Protein AF-0000000079325452 (afdb_homodimer)

Nearest PDB structures (foldseek):
  5syn-assembly3_C  TM=7.872E-01  e=7.435E-15  Homo sapiens
  6bje-assembly1_A  TM=7.594E-01  e=5.756E-14  Homo sapiens
  6qgo-assembly1_B  TM=7.814E-01  e=3.450E-13  Homo sapiens
  6bje-assembly2_B  TM=7.497E-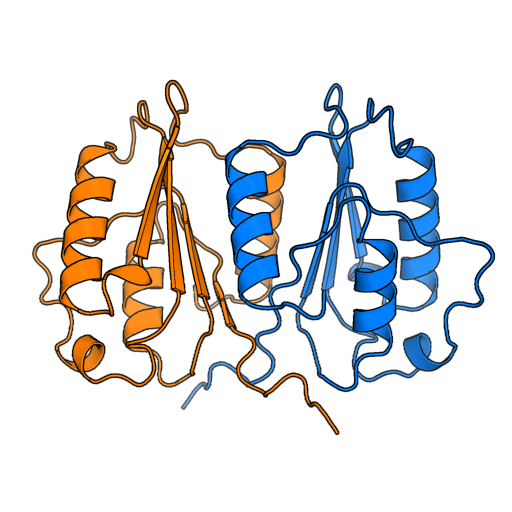01  e=4.750E-13  Homo sapiens
  1fj2-assembly1_A  TM=7.730E-01  e=1.820E-12  Homo sapiens

Organism: NCBI:txid74926

Sequence (248 aa):
MNGIPPNCIILGGFSQGSALSLYTVLTSQYQLSGIVALSCWLPLHKAFPQAASNGINKDITILQCHGEMDPMIPVHFGALTAKKLKSVITSTKVQFKTYPGMMHSSCPQMMAVKELIEKLLPWIMNGIPPNCIILGGFSQGSALSLYTVLTSQYQLSGIVALSCWLPLHKAFPQAASNGINKDITILQCHGEMDPMIPVHFGALTAKKLKSVITSTKVQFKTYPGMMHSSCPQMMAVKELIEKLLPWI

pLDDT: mean 74.78, std 16.44, range [21.16, 94.94]

Radius of gyration: 17.96 Å; Cα contacts (8 Å, |Δi|>4): 510; chains: 2; bounding box: 44×57×31 Å

InterPro domains:
  IPR003140 Phospholipase/carboxylesterase/thioesterase [PF02230] (2-119)
  IPR029058 Alpha/Beta hydrolase fold [G3DSA:3.40.50.1820] (1-124)
  IPR029058 Alpha/Beta hydrolase fold [SSF53474] (3-118)
  IPR050565 Acyl-protein thioesterase 1-2/Carboxylesterase-like [PTHR10655] (2-122)

Structure (mmCIF, N/CA/C/O backbone):
data_AF-0000000079325452-model_v1
#
loop_
_entity.id
_entity.type
_entity.pdbx_description
1 polymer 'palmitoyl-protein hydrolase'
#
loop_
_atom_site.group_PDB
_atom_site.id
_atom_site.type_symbol
_atom_site.label_atom_id
_atom_site.label_alt_id
_atom_site.label_comp_id
_atom_site.label_asym_id
_atom_site.label_entity_id
_atom_site.label_seq_id
_atom_site.pdbx_PDB_ins_code
_atom_site.Cartn_x
_atom_site.Cartn_y
_atom_site.Cartn_z
_atom_site.occupancy
_atom_site.B_iso_or_equiv
_atom_site.auth_seq_id
_atom_site.auth_comp_id
_atom_site.auth_asym_id
_atom_site.auth_atom_id
_atom_site.pdbx_PDB_model_num
ATOM 1 N N . MET A 1 1 ? -16.531 -13.75 14.828 1 21.16 1 MET A N 1
ATOM 2 C CA . MET A 1 1 ? -16.438 -13.836 13.375 1 21.16 1 MET A CA 1
ATOM 3 C C . MET A 1 1 ? -15.562 -12.719 12.812 1 21.16 1 MET A C 1
ATOM 5 O O . MET A 1 1 ? -15.969 -11.547 12.82 1 21.16 1 MET A O 1
ATOM 9 N N . ASN A 1 2 ? -14.461 -12.352 13.227 1 30.05 2 ASN A N 1
ATOM 10 C CA . ASN A 1 2 ? -13.641 -11.172 13.461 1 30.05 2 ASN A CA 1
ATOM 11 C C . ASN A 1 2 ? -13.219 -10.516 12.148 1 30.05 2 ASN A C 1
ATOM 13 O O . ASN A 1 2 ? -12.359 -11.039 11.438 1 30.05 2 ASN A O 1
ATOM 17 N N . GLY A 1 3 ? -14.344 -10.109 11.359 1 32.06 3 GLY A N 1
ATOM 18 C CA . GLY A 1 3 ? -14.516 -9.602 10.008 1 32.06 3 GLY A CA 1
ATOM 19 C C . GLY A 1 3 ? -13.5 -8.531 9.641 1 32.06 3 GLY A C 1
ATOM 20 O O . GLY A 1 3 ? -12.891 -7.922 10.516 1 32.06 3 GLY A O 1
ATOM 21 N N . ILE A 1 4 ? -12.688 -8.852 8.781 1 41.72 4 ILE A N 1
ATOM 22 C CA . ILE A 1 4 ? -11.922 -7.742 8.227 1 41.72 4 ILE A CA 1
ATOM 23 C C . ILE A 1 4 ? -12.797 -6.492 8.148 1 41.72 4 ILE A C 1
ATOM 25 O O . ILE A 1 4 ? -13.828 -6.492 7.477 1 41.72 4 ILE A O 1
ATOM 29 N N . PRO A 1 5 ? -13 -5.762 9.242 1 41.78 5 PRO A N 1
ATOM 30 C CA . PRO A 1 5 ? -13.922 -4.637 9.07 1 41.78 5 PRO A CA 1
ATOM 31 C C . PRO A 1 5 ? -13.867 -4.031 7.676 1 41.78 5 PRO A C 1
ATOM 33 O O . PRO A 1 5 ? -12.836 -4.109 7.004 1 41.78 5 PRO A O 1
ATOM 36 N N . PRO A 1 6 ? -15.055 -3.828 7.078 1 44.69 6 PRO A N 1
ATOM 37 C CA . PRO A 1 6 ? -15.219 -3.166 5.781 1 44.69 6 PRO A CA 1
ATOM 38 C C . PRO A 1 6 ? -14.062 -2.227 5.449 1 44.69 6 PRO A C 1
ATOM 40 O O . PRO A 1 6 ? -13.867 -1.874 4.281 1 44.69 6 PRO A O 1
ATOM 43 N N . ASN A 1 7 ? -13.664 -1.361 6.348 1 43.69 7 ASN A N 1
ATOM 44 C CA . ASN A 1 7 ? -13 -0.133 5.926 1 43.69 7 ASN A CA 1
ATOM 45 C C . ASN A 1 7 ? -11.555 -0.392 5.516 1 43.69 7 ASN A C 1
ATOM 47 O O . ASN A 1 7 ? -10.633 -0.236 6.32 1 43.69 7 ASN A O 1
ATOM 51 N N . CYS A 1 8 ? -11.438 -1.527 4.477 1 47.69 8 CYS A N 1
ATOM 52 C CA . CYS A 1 8 ? -10.008 -1.659 4.191 1 47.69 8 CYS A CA 1
ATOM 53 C C . CYS A 1 8 ? -9.539 -0.577 3.227 1 47.69 8 CYS A C 1
ATOM 55 O O . CYS A 1 8 ? -10.031 -0.493 2.1 1 47.69 8 CYS A O 1
ATOM 57 N N . ILE A 1 9 ? -9.25 0.791 3.164 1 49.38 9 ILE A N 1
ATOM 58 C CA . ILE A 1 9 ? -8.836 1.67 2.076 1 49.38 9 ILE A CA 1
ATOM 59 C C . ILE A 1 9 ? -7.316 1.806 2.07 1 49.38 9 ILE A C 1
ATOM 61 O O . ILE A 1 9 ? -6.715 2.174 3.082 1 49.38 9 ILE A O 1
ATOM 65 N N . ILE A 1 10 ? -6.449 0.941 0.995 1 49.25 10 ILE A N 1
ATOM 66 C CA . ILE A 1 10 ? -5.027 1.246 0.875 1 49.25 10 ILE A CA 1
ATOM 67 C C . ILE A 1 10 ? -4.828 2.383 -0.124 1 49.25 10 ILE A C 1
ATOM 69 O O . ILE A 1 10 ? -5.316 2.32 -1.254 1 49.25 10 ILE A O 1
ATOM 73 N N . LEU A 1 11 ? -4.184 3.672 0.045 1 47.97 11 LEU A N 1
ATOM 74 C CA . LEU A 1 11 ? -4.055 4.98 -0.583 1 47.97 11 LEU A CA 1
ATOM 75 C C . LEU A 1 11 ? -2.746 5.086 -1.359 1 47.97 11 LEU A C 1
ATOM 77 O O . LE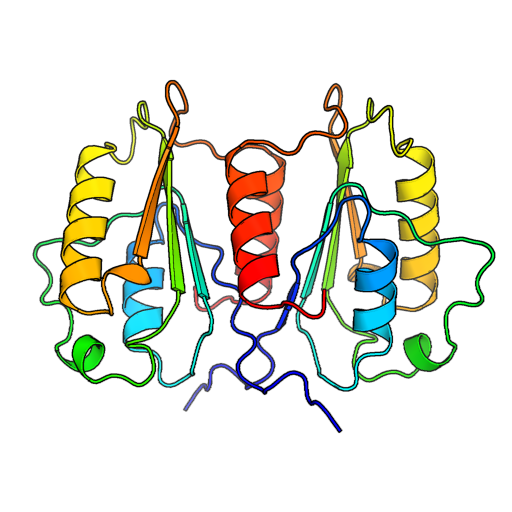U A 1 11 ? -1.676 4.797 -0.819 1 47.97 11 LEU A O 1
ATOM 81 N N . GLY A 1 12 ? -2.316 4.742 -2.803 1 46.94 12 GLY A N 1
ATOM 82 C CA . GLY A 1 12 ? -1.044 4.953 -3.475 1 46.94 12 GLY A CA 1
ATOM 83 C C . GLY A 1 12 ? -1.122 5.973 -4.594 1 46.94 12 GLY A C 1
ATOM 84 O O . GLY A 1 12 ? -2.154 6.098 -5.258 1 46.94 12 GLY A O 1
ATOM 85 N N . GLY A 1 13 ? -1.324 7.18 -4.871 1 46.75 13 GLY A N 1
ATOM 86 C CA . GLY A 1 13 ? -1.188 7.957 -6.094 1 46.75 13 GLY A CA 1
ATOM 87 C C . GLY A 1 13 ? -0.44 9.258 -5.895 1 46.75 13 GLY A C 1
ATOM 88 O O . GLY A 1 13 ? -0.999 10.344 -6.098 1 46.75 13 GLY A O 1
ATOM 89 N N . PHE A 1 14 ? 0.682 9.336 -5.16 1 50.47 14 PHE A N 1
ATOM 90 C CA . PHE A 1 14 ? 1.021 10.594 -4.504 1 50.47 14 PHE A CA 1
ATOM 91 C C . PHE A 1 14 ? 1.67 11.562 -5.488 1 50.47 14 PHE A C 1
ATOM 93 O O . PHE A 1 14 ? 1.889 12.727 -5.164 1 50.47 14 PHE A O 1
ATOM 100 N N . SER A 1 15 ? 2.332 11.031 -6.43 1 54.53 15 SER A N 1
ATOM 101 C CA . SER A 1 15 ? 3.109 12.125 -7.008 1 54.53 15 SER A CA 1
ATOM 102 C C . SER A 1 15 ? 2.201 13.242 -7.512 1 54.53 15 SER A C 1
ATOM 104 O O . SER A 1 15 ? 1.079 13.406 -7.027 1 54.53 15 SER A O 1
ATOM 106 N N . GLN A 1 16 ? 2.195 13.836 -8.742 1 47.94 16 GLN A N 1
ATOM 107 C CA . GLN A 1 16 ? 1.588 14.992 -9.391 1 47.94 16 GLN A CA 1
ATOM 108 C C . GLN A 1 16 ? 0.065 14.914 -9.344 1 47.94 16 GLN A C 1
ATOM 110 O O . GLN A 1 16 ? -0.62 15.922 -9.516 1 47.94 16 GLN A O 1
ATOM 115 N N . GLY A 1 17 ? -0.451 13.953 -8.859 1 48.53 17 GLY A N 1
ATOM 116 C CA . GLY A 1 17 ? -1.879 13.758 -8.664 1 48.53 17 GLY A CA 1
ATOM 117 C C . GLY A 1 17 ? -2.271 13.68 -7.199 1 48.53 17 GLY A C 1
ATOM 118 O O . GLY A 1 17 ? -3.434 13.43 -6.875 1 48.53 17 GLY A O 1
ATOM 119 N N . SER A 1 18 ? -1.276 13.891 -6.434 1 52.84 18 SER A N 1
ATOM 120 C CA . SER A 1 18 ? -1.378 13.727 -4.988 1 52.84 18 SER A CA 1
ATOM 121 C C . SER A 1 18 ? -2.395 14.695 -4.391 1 52.84 18 SER A C 1
ATOM 123 O O . SER A 1 18 ? -3.119 14.344 -3.459 1 52.84 18 SER A O 1
ATOM 125 N N . ALA A 1 19 ? -2.369 15.984 -4.945 1 53.81 19 ALA A N 1
ATOM 126 C CA . ALA A 1 19 ? -3.354 16.906 -4.395 1 53.81 19 ALA A CA 1
ATOM 127 C C . ALA A 1 19 ? -4.77 16.375 -4.566 1 53.81 19 ALA A C 1
ATOM 129 O O . ALA A 1 19 ? -5.586 16.453 -3.643 1 53.81 19 ALA A O 1
ATOM 130 N N . LEU A 1 20 ? -4.93 15.922 -5.668 1 56.5 20 LEU A N 1
ATOM 131 C CA . LEU A 1 20 ? -6.273 15.422 -5.949 1 56.5 20 LEU A CA 1
ATOM 132 C C . LEU A 1 20 ? -6.59 14.203 -5.086 1 56.5 20 LEU A C 1
ATOM 134 O O . LEU A 1 20 ? -7.68 14.109 -4.52 1 56.5 20 LEU A O 1
ATOM 138 N N . SER A 1 21 ? -5.512 13.57 -4.754 1 65 21 SER A N 1
ATOM 139 C CA . SER A 1 21 ? -5.797 12.336 -4.039 1 65 21 SER A CA 1
ATOM 140 C C . SER A 1 21 ? -6.07 12.602 -2.562 1 65 21 SER A C 1
ATOM 142 O O . SER A 1 21 ? -7.039 12.078 -2.002 1 65 21 SER A O 1
ATOM 144 N N . LEU A 1 22 ? -5.289 13.625 -2.141 1 73.31 22 LEU A N 1
ATOM 145 C CA . LEU A 1 22 ? -5.488 13.875 -0.719 1 73.31 22 LEU A CA 1
ATOM 146 C C . LEU A 1 22 ? -6.82 14.578 -0.473 1 73.31 22 LEU A C 1
ATOM 148 O O . LEU A 1 22 ? -7.559 14.211 0.446 1 73.31 22 LEU A O 1
ATOM 152 N N . TYR A 1 23 ? -7.051 15.523 -1.353 1 73.25 23 TYR A N 1
ATOM 153 C CA . TYR A 1 23 ? -8.32 16.234 -1.262 1 73.25 23 TYR A CA 1
ATOM 154 C C . TYR A 1 23 ? -9.492 15.289 -1.445 1 73.25 23 TYR A C 1
ATOM 156 O O . TYR A 1 23 ? -10.469 15.336 -0.685 1 73.25 23 TYR A O 1
ATOM 164 N N . THR A 1 24 ? -9.391 14.484 -2.381 1 70.56 24 THR A N 1
ATOM 165 C CA . THR A 1 24 ? -10.461 13.547 -2.695 1 70.56 24 THR A CA 1
ATOM 166 C C . THR A 1 24 ? -10.68 12.578 -1.536 1 70.56 24 THR A C 1
ATOM 168 O O . THR A 1 24 ? -11.828 12.273 -1.189 1 70.56 24 THR A O 1
ATOM 171 N N . VAL A 1 25 ? -9.703 12.172 -0.993 1 73.06 25 VAL A N 1
ATOM 172 C CA . VAL A 1 25 ? -9.812 11.211 0.103 1 73.06 25 VAL A CA 1
ATOM 173 C C . VAL A 1 25 ? -10.438 11.891 1.319 1 73.06 25 VAL A C 1
ATOM 175 O O . VAL A 1 25 ? -11.336 11.328 1.955 1 73.06 25 VAL A O 1
ATOM 178 N N . LEU A 1 26 ? -10.016 13.078 1.57 1 76.69 26 LEU A N 1
ATOM 179 C CA . LEU A 1 26 ? -10.492 13.789 2.752 1 76.69 26 LEU A CA 1
ATOM 180 C C . LEU A 1 26 ? -11.969 14.156 2.602 1 76.69 26 LEU A C 1
ATOM 182 O O . LEU A 1 26 ? -12.672 14.32 3.598 1 76.69 26 LEU A O 1
ATOM 186 N N . THR A 1 27 ? -12.344 14.203 1.407 1 75 27 THR A N 1
ATOM 187 C CA . THR A 1 27 ? -13.727 14.609 1.163 1 75 27 THR A CA 1
ATOM 188 C C . THR A 1 27 ? -14.57 13.414 0.725 1 75 27 THR A C 1
ATOM 190 O O . THR A 1 27 ? -15.75 13.562 0.416 1 75 27 THR A O 1
ATOM 193 N N . SER A 1 28 ? -13.859 12.383 0.615 1 72.69 28 SER A N 1
ATOM 194 C CA . SER A 1 28 ? -14.562 11.18 0.188 1 72.69 28 SER A CA 1
ATOM 195 C C . SER A 1 28 ? -15.617 10.758 1.209 1 72.69 28 SER A C 1
ATOM 197 O O . SER A 1 28 ? -15.453 11 2.408 1 72.69 28 SER A O 1
ATOM 199 N N . GLN A 1 29 ? -16.734 10.141 0.683 1 70.25 29 GLN A N 1
ATOM 200 C CA . GLN A 1 29 ? -17.781 9.617 1.555 1 70.25 29 GLN A CA 1
ATOM 201 C C . GLN A 1 29 ? -17.453 8.195 2.006 1 70.25 29 GLN A C 1
ATOM 203 O O . GLN A 1 29 ? -18.188 7.609 2.814 1 70.25 29 GLN A O 1
ATOM 208 N N . TYR A 1 30 ? -16.422 7.715 1.522 1 68.5 30 TYR A N 1
ATOM 209 C CA . TYR A 1 30 ? -15.984 6.383 1.928 1 68.5 30 TYR A CA 1
ATOM 210 C C . TYR A 1 30 ? -14.938 6.469 3.033 1 68.5 30 TYR A C 1
ATOM 212 O O . TYR A 1 30 ? -14.023 7.293 2.969 1 68.5 30 TYR A O 1
ATOM 220 N N . GLN A 1 31 ? -15.234 5.586 3.939 1 72.81 31 GLN A N 1
ATOM 221 C CA . GLN A 1 31 ? -14.266 5.551 5.035 1 72.81 31 GLN A CA 1
ATOM 222 C C . GLN A 1 31 ? -13 4.801 4.629 1 72.81 31 GLN A C 1
ATOM 224 O O . GLN A 1 31 ? -13.07 3.658 4.172 1 72.81 31 GLN A O 1
ATOM 229 N N . LEU A 1 32 ? -11.93 5.52 4.793 1 74.94 32 LEU A N 1
ATOM 230 C CA . LEU A 1 32 ? -10.633 4.934 4.465 1 74.94 32 LEU A CA 1
ATOM 231 C C . LEU A 1 32 ? -9.781 4.762 5.719 1 74.94 32 LEU A C 1
ATOM 233 O O . LEU A 1 32 ? -9.891 5.551 6.66 1 74.94 32 LEU A O 1
ATOM 237 N N . SER A 1 33 ? -8.922 3.678 5.656 1 77.56 33 SER A N 1
ATOM 238 C CA . SER A 1 33 ? -8.117 3.41 6.84 1 77.56 33 SER A CA 1
ATOM 239 C C . SER A 1 33 ? -6.777 4.141 6.766 1 77.56 33 SER A C 1
ATOM 241 O O . SER A 1 33 ? -6.219 4.527 7.793 1 77.56 33 SER A O 1
ATOM 243 N N . GLY A 1 34 ? -6.348 4.281 5.555 1 80.56 34 GLY A N 1
ATOM 244 C CA . GLY A 1 34 ? -5.039 4.91 5.434 1 80.56 34 GLY A CA 1
ATOM 245 C C . GLY A 1 34 ? -4.723 5.355 4.02 1 80.56 34 GLY A C 1
ATOM 246 O O . GLY A 1 34 ? -5.336 4.883 3.062 1 80.56 34 GLY A O 1
ATOM 247 N N . ILE A 1 35 ? -3.736 6.344 3.967 1 81.25 35 ILE A N 1
ATOM 248 C CA . ILE A 1 35 ? -3.246 6.871 2.699 1 81.25 35 ILE A CA 1
ATOM 249 C C . ILE A 1 35 ? -1.721 6.926 2.717 1 81.25 35 ILE A C 1
ATOM 251 O O . ILE A 1 35 ? -1.118 7.293 3.729 1 81.25 35 ILE A O 1
ATOM 255 N N . VAL A 1 36 ? -1.219 6.473 1.592 1 83.06 36 VAL A N 1
ATOM 256 C CA . VAL A 1 36 ? 0.193 6.738 1.334 1 83.06 36 VAL A CA 1
ATOM 257 C C . VAL A 1 36 ? 0.331 7.836 0.282 1 83.06 36 VAL A C 1
ATOM 259 O O . VAL A 1 36 ? -0.195 7.711 -0.827 1 83.06 36 VAL A O 1
ATOM 262 N N . ALA A 1 37 ? 0.953 8.906 0.635 1 83.88 37 ALA A N 1
ATOM 263 C CA . ALA A 1 37 ? 1.176 10.039 -0.263 1 83.88 37 ALA A CA 1
ATOM 264 C C . ALA A 1 37 ? 2.658 10.195 -0.592 1 83.88 37 ALA A C 1
ATOM 266 O O . ALA A 1 37 ? 3.461 10.523 0.282 1 83.88 37 ALA A O 1
ATOM 267 N N . LEU A 1 38 ? 2.967 10.039 -1.834 1 84.12 38 LEU A N 1
ATOM 268 C CA . LEU A 1 38 ? 4.355 10.109 -2.279 1 84.12 38 LEU A CA 1
ATOM 269 C C . LEU A 1 38 ? 4.617 11.406 -3.039 1 84.12 38 LEU A C 1
ATOM 271 O O . LEU A 1 38 ? 4.023 11.641 -4.094 1 84.12 38 LEU A O 1
ATOM 275 N N . SER A 1 39 ? 5.562 12.117 -2.504 1 84.06 39 SER A N 1
ATOM 276 C CA . SER A 1 39 ? 5.945 13.367 -3.15 1 84.06 39 SER A CA 1
ATOM 277 C C . SER A 1 39 ? 4.719 14.18 -3.543 1 84.06 39 SER A C 1
ATOM 279 O O . SER A 1 39 ? 4.602 14.625 -4.688 1 84.06 39 SER A O 1
ATOM 281 N N . CYS A 1 40 ? 3.883 14.359 -2.582 1 81.56 40 CYS A N 1
ATOM 282 C CA . CYS A 1 40 ? 2.627 15.07 -2.809 1 81.56 40 CYS A CA 1
ATOM 283 C C . CYS A 1 40 ? 2.621 16.406 -2.084 1 81.56 40 CYS A C 1
ATOM 285 O O . CYS A 1 40 ? 3.352 16.594 -1.109 1 81.56 40 CYS A O 1
ATOM 287 N N . TRP A 1 41 ? 1.806 17.297 -2.684 1 80.69 41 TRP A N 1
ATOM 288 C CA . TRP A 1 41 ? 1.606 18.594 -2.029 1 80.69 41 TRP A CA 1
ATOM 289 C C . TRP A 1 41 ? 0.168 19.062 -2.197 1 80.69 41 TRP A C 1
ATOM 291 O O . TRP A 1 41 ? -0.505 18.703 -3.164 1 80.69 41 TRP A O 1
ATOM 301 N N . LEU A 1 42 ? -0.354 19.688 -1.188 1 78.5 42 LEU A N 1
ATOM 302 C CA . LEU A 1 42 ? -1.646 20.359 -1.25 1 78.5 42 LEU A CA 1
ATOM 303 C C . LEU A 1 42 ? -1.478 21.812 -1.67 1 78.5 42 LEU A C 1
ATOM 305 O O . LEU A 1 42 ? -0.625 22.531 -1.133 1 78.5 42 LEU A O 1
ATOM 309 N N . PRO A 1 43 ? -2.393 22.172 -2.691 1 73.69 43 PRO A N 1
ATOM 310 C CA . PRO A 1 43 ? -2.33 23.594 -2.986 1 73.69 43 PRO A CA 1
ATOM 311 C C . PRO A 1 43 ? -2.773 24.469 -1.808 1 73.69 43 PRO A C 1
ATOM 313 O O . PRO A 1 43 ? -3.842 24.234 -1.236 1 73.69 43 PRO A O 1
ATOM 316 N N . LEU A 1 44 ? -1.892 25.203 -1.271 1 63.56 44 LEU A N 1
ATOM 317 C CA . LEU A 1 44 ? -2.119 25.984 -0.061 1 63.56 44 LEU A CA 1
ATOM 318 C C . LEU A 1 44 ? -3.211 27.016 -0.285 1 63.56 44 LEU A C 1
ATOM 320 O O . LEU A 1 44 ? -3.855 27.469 0.667 1 63.56 44 LEU A O 1
ATOM 324 N N . HIS A 1 45 ? -3.43 27.344 -1.384 1 61.41 45 HIS A N 1
ATOM 325 C CA . HIS A 1 45 ? -4.391 28.422 -1.58 1 61.41 45 HIS A CA 1
ATOM 326 C C . HIS A 1 45 ? -5.82 27.891 -1.605 1 61.41 45 HIS A C 1
ATOM 328 O O . HIS A 1 45 ? -6.777 28.672 -1.611 1 61.41 45 HIS A O 1
ATOM 334 N N . LYS A 1 46 ? -5.863 26.703 -1.802 1 59.19 46 LYS A N 1
ATOM 335 C CA . LYS A 1 46 ? -7.227 26.188 -1.86 1 59.19 46 LYS A CA 1
ATOM 336 C C . LYS A 1 46 ? -7.754 25.859 -0.465 1 59.19 46 LYS A C 1
ATOM 338 O O . LYS A 1 46 ? -6.996 25.438 0.408 1 59.19 46 LYS A O 1
ATOM 343 N N . ALA A 1 47 ? -8.891 26.484 -0.181 1 58.44 47 ALA A N 1
ATOM 344 C CA . ALA A 1 47 ? -9.602 26.172 1.058 1 58.44 47 ALA A CA 1
ATOM 345 C C . ALA A 1 47 ? -9.797 24.672 1.216 1 58.44 47 ALA A C 1
ATOM 347 O O . ALA A 1 47 ? -10.141 23.969 0.255 1 58.44 47 ALA A O 1
ATOM 348 N N . PHE A 1 48 ? -8.977 24.078 2.189 1 64.62 48 PHE A N 1
ATOM 349 C CA . PHE A 1 48 ? -9.305 22.703 2.539 1 64.62 48 PHE A CA 1
ATOM 350 C C . PHE A 1 48 ? -10.742 22.609 3.041 1 64.62 48 PHE A C 1
ATOM 352 O O . PHE A 1 48 ? -11.188 23.438 3.834 1 64.62 48 PHE A O 1
ATOM 359 N N . PRO A 1 49 ? -11.406 21.859 2.314 1 59.25 49 PRO A N 1
ATOM 360 C CA . PRO A 1 49 ? -12.812 21.797 2.711 1 59.25 49 PRO A CA 1
ATOM 361 C C . PRO A 1 49 ? -12.992 21.531 4.207 1 59.25 49 PRO A C 1
ATOM 363 O O . PRO A 1 49 ? -12.258 20.734 4.793 1 59.25 49 PRO A O 1
ATOM 366 N N . GLN A 1 50 ? -13.711 22.438 4.824 1 60.56 50 GLN A N 1
ATOM 367 C CA . GLN A 1 50 ? -14.195 22.219 6.184 1 60.56 50 GLN A CA 1
ATOM 368 C C . GLN A 1 50 ? -14.719 20.797 6.371 1 60.56 50 GLN A C 1
ATOM 370 O O . GLN A 1 50 ? -14.695 20.266 7.48 1 60.56 50 GLN A O 1
ATOM 375 N N . ALA A 1 51 ? -15.172 20.297 5.309 1 57.66 51 ALA A N 1
ATOM 376 C CA . ALA A 1 51 ? -15.75 18.969 5.336 1 57.66 51 ALA A CA 1
ATOM 377 C C . ALA A 1 51 ? -14.734 17.922 5.805 1 57.66 51 ALA A C 1
ATOM 379 O O . ALA A 1 51 ? -15.094 16.906 6.391 1 57.66 51 ALA A O 1
ATOM 380 N N . ALA A 1 52 ? -13.5 18.266 5.707 1 62.91 52 ALA A N 1
ATOM 381 C CA . ALA A 1 52 ? -12.492 17.297 6.125 1 62.91 52 ALA A CA 1
ATOM 382 C C . ALA A 1 52 ? -12.43 17.203 7.648 1 62.91 52 ALA A C 1
ATOM 384 O O . ALA A 1 52 ? -12.281 16.109 8.195 1 62.91 52 ALA A O 1
ATOM 385 N N . SER A 1 53 ? -12.602 18.312 8.25 1 66.94 53 SER A N 1
ATOM 386 C CA . SER A 1 53 ? -12.484 18.312 9.703 1 66.94 53 SER A CA 1
ATOM 387 C C . SER A 1 53 ? -13.656 17.594 10.352 1 66.94 53 SER A C 1
ATOM 389 O O . SER A 1 53 ? -13.531 17.062 11.461 1 66.94 53 SER A O 1
ATOM 391 N N . ASN A 1 54 ? -14.68 17.5 9.633 1 69.75 54 ASN A N 1
ATOM 392 C CA . ASN A 1 54 ? -15.859 16.844 10.164 1 69.75 54 ASN A CA 1
ATOM 393 C C . ASN A 1 54 ? -16.219 15.602 9.352 1 69.75 54 ASN A C 1
ATOM 395 O O . ASN A 1 54 ? -17.297 15.039 9.508 1 69.75 54 ASN A O 1
ATOM 399 N N . GLY A 1 55 ? -15.344 15.328 8.625 1 74.81 55 GLY A N 1
ATOM 400 C CA . GLY A 1 55 ? -15.664 14.242 7.707 1 74.81 55 GLY A CA 1
ATOM 401 C C . GLY A 1 55 ? -15.422 12.867 8.305 1 74.81 55 GLY A C 1
ATOM 402 O O . GLY A 1 55 ? -14.883 12.75 9.406 1 74.81 55 GLY A O 1
ATOM 403 N N . ILE A 1 56 ? -15.93 11.875 7.676 1 77.56 56 ILE A N 1
ATOM 404 C CA . ILE A 1 56 ? -15.859 10.492 8.141 1 77.56 56 ILE A CA 1
ATOM 405 C C . ILE A 1 56 ? -14.406 10.023 8.141 1 77.56 56 ILE A C 1
ATOM 407 O O . ILE A 1 56 ? -14.055 9.055 8.828 1 77.56 56 ILE A O 1
ATOM 411 N N . ASN A 1 57 ? -13.516 10.805 7.523 1 80.19 57 ASN A N 1
ATOM 412 C CA . ASN A 1 57 ? -12.117 10.383 7.414 1 80.19 57 ASN A CA 1
ATOM 413 C C . ASN A 1 57 ? -11.211 11.219 8.312 1 80.19 57 ASN A C 1
ATOM 415 O O . ASN A 1 57 ? -10.008 11.297 8.078 1 80.19 57 ASN A O 1
ATOM 419 N N . LYS A 1 58 ? -11.703 11.789 9.32 1 82.5 58 LYS A N 1
ATOM 420 C CA . LYS A 1 58 ? -10.914 12.625 10.227 1 82.5 58 LYS A CA 1
ATOM 421 C C . LYS A 1 58 ? -9.875 11.797 10.969 1 82.5 58 LYS A C 1
ATOM 423 O O . LYS A 1 58 ? -8.898 12.336 11.484 1 82.5 58 LYS A O 1
ATOM 428 N N . ASP A 1 59 ? -10.078 10.492 11.047 1 83.75 59 ASP A N 1
ATOM 429 C CA . ASP A 1 59 ? -9.156 9.641 11.781 1 83.75 59 ASP A CA 1
ATOM 430 C C . ASP A 1 59 ? -8.367 8.734 10.836 1 83.75 59 ASP A C 1
ATOM 432 O O . ASP A 1 59 ? -7.836 7.707 11.25 1 83.75 59 ASP A O 1
ATOM 436 N N . ILE A 1 60 ? -8.312 9.133 9.711 1 84.25 60 ILE A N 1
ATOM 437 C CA . ILE A 1 60 ? -7.562 8.352 8.727 1 84.25 60 ILE A CA 1
ATOM 438 C C . ILE A 1 60 ? -6.066 8.461 9.023 1 84.25 60 ILE A C 1
ATOM 440 O O . ILE A 1 60 ? -5.586 9.508 9.461 1 84.25 60 ILE A O 1
ATOM 444 N N . THR A 1 61 ? -5.348 7.32 8.766 1 88.06 61 THR A N 1
ATOM 445 C CA . THR A 1 61 ? -3.896 7.344 8.898 1 88.06 61 THR A CA 1
ATOM 446 C C . THR A 1 61 ? -3.236 7.758 7.586 1 88.06 61 THR A C 1
ATOM 448 O O . THR A 1 61 ? -3.557 7.215 6.523 1 88.06 61 THR A O 1
ATOM 451 N N . ILE A 1 62 ? -2.33 8.781 7.703 1 87.56 62 ILE A N 1
ATOM 452 C CA . ILE A 1 62 ? -1.667 9.266 6.496 1 87.56 62 ILE A CA 1
ATOM 453 C C . ILE A 1 62 ? -0.155 9.109 6.641 1 87.56 62 ILE A C 1
ATOM 455 O O . ILE A 1 62 ? 0.429 9.547 7.633 1 87.56 62 ILE A O 1
ATOM 459 N N . LEU A 1 63 ? 0.397 8.445 5.664 1 90.06 63 LEU A N 1
ATOM 460 C CA . LEU A 1 63 ? 1.849 8.398 5.52 1 90.06 63 LEU A CA 1
ATOM 461 C C . LEU A 1 63 ? 2.301 9.195 4.301 1 90.06 63 LEU A C 1
ATOM 463 O O . LEU A 1 63 ? 1.988 8.836 3.164 1 90.06 63 LEU A O 1
ATOM 467 N N . GLN A 1 64 ? 3.039 10.297 4.605 1 89.44 64 GLN A N 1
ATOM 468 C CA . GLN A 1 64 ? 3.656 11.078 3.539 1 89.44 64 GLN A CA 1
ATOM 469 C C . GLN A 1 64 ? 5.137 10.742 3.396 1 89.44 64 GLN A C 1
ATOM 471 O O . GLN A 1 64 ? 5.883 10.781 4.375 1 89.44 64 GLN A O 1
ATOM 476 N N . CYS A 1 65 ? 5.477 10.398 2.203 1 89.38 65 CYS A N 1
ATOM 477 C CA . CYS A 1 65 ? 6.887 10.203 1.886 1 89.38 65 CYS A CA 1
ATOM 478 C C . CYS A 1 65 ? 7.359 11.219 0.856 1 89.38 65 CYS A C 1
ATOM 480 O O . CYS A 1 65 ? 6.691 11.445 -0.154 1 89.38 65 CYS A O 1
ATOM 482 N N . HIS A 1 66 ? 8.531 11.766 1.143 1 90.38 66 HIS A N 1
ATOM 483 C CA . HIS A 1 66 ? 9.008 12.82 0.261 1 90.38 66 HIS A CA 1
ATOM 484 C C . HIS A 1 66 ? 10.531 12.836 0.187 1 90.38 66 HIS A C 1
ATOM 486 O O . HIS A 1 66 ? 11.211 12.773 1.217 1 90.38 66 HIS A O 1
ATOM 492 N N . GLY A 1 67 ? 11.039 12.875 -1.037 1 90.31 67 GLY A N 1
ATOM 493 C CA . GLY A 1 67 ? 12.477 13.031 -1.213 1 90.31 67 GLY A CA 1
ATOM 494 C C . GLY A 1 67 ? 12.977 14.43 -0.893 1 90.31 67 GLY A C 1
ATOM 495 O O . GLY A 1 67 ? 12.344 15.414 -1.274 1 90.31 67 GLY A O 1
ATOM 496 N N . GLU A 1 68 ? 14.086 14.484 -0.3 1 93.81 68 GLU A N 1
ATOM 497 C CA . GLU A 1 68 ? 14.625 15.781 0.1 1 93.81 68 GLU A CA 1
ATOM 498 C C . GLU A 1 68 ? 15.242 16.516 -1.089 1 93.81 68 GLU A C 1
ATOM 500 O O . GLU A 1 68 ? 15.422 17.734 -1.047 1 93.81 68 GLU A O 1
ATOM 505 N N . MET A 1 69 ? 15.57 15.812 -2.102 1 90.69 69 MET A N 1
ATOM 506 C CA . MET A 1 69 ? 16.172 16.422 -3.287 1 90.69 69 MET A CA 1
ATOM 507 C C . MET A 1 69 ? 15.203 16.391 -4.461 1 90.69 69 MET A C 1
ATOM 509 O O . MET A 1 69 ? 15.617 16.359 -5.621 1 90.69 69 MET A O 1
ATOM 513 N N . ASP A 1 70 ? 13.961 16.328 -4.125 1 87.94 70 ASP A N 1
ATOM 514 C CA . ASP A 1 70 ? 12.938 16.344 -5.164 1 87.94 70 ASP A CA 1
ATOM 515 C C . ASP A 1 70 ? 12.953 17.672 -5.926 1 87.94 70 ASP A C 1
ATOM 517 O O . ASP A 1 70 ? 12.586 18.719 -5.375 1 87.94 70 ASP A O 1
ATOM 521 N N . PRO A 1 71 ? 13.305 17.672 -7.137 1 87.44 71 PRO A N 1
ATOM 522 C CA . PRO A 1 71 ? 13.375 18.938 -7.883 1 87.44 71 PRO A CA 1
ATOM 523 C C . PRO A 1 71 ? 12.016 19.375 -8.414 1 87.44 71 PRO A C 1
ATOM 525 O O . PRO A 1 71 ? 11.844 20.547 -8.773 1 87.44 71 PRO A O 1
ATOM 528 N N . MET A 1 72 ? 11.008 18.516 -8.57 1 84 72 MET A N 1
ATOM 529 C CA . MET A 1 72 ? 9.695 18.828 -9.133 1 84 72 MET A CA 1
ATOM 530 C C . MET A 1 72 ? 8.773 19.422 -8.07 1 84 72 MET A C 1
ATOM 532 O O . MET A 1 72 ? 8.055 20.391 -8.328 1 84 72 MET A O 1
ATOM 536 N N . ILE A 1 73 ? 8.766 18.766 -6.926 1 85.38 73 ILE A N 1
ATOM 537 C CA . ILE A 1 73 ? 8.023 19.234 -5.758 1 85.38 73 ILE A CA 1
ATOM 538 C C . ILE A 1 73 ? 8.961 19.359 -4.562 1 85.38 73 ILE A C 1
ATOM 540 O O . ILE A 1 73 ? 9.211 18.375 -3.861 1 85.38 73 ILE A O 1
ATOM 544 N N . PRO A 1 74 ? 9.438 20.562 -4.422 1 90.62 74 PRO A N 1
ATOM 545 C CA . PRO A 1 74 ? 10.367 20.734 -3.303 1 90.62 74 PRO A CA 1
ATOM 546 C C . PRO A 1 74 ? 9.789 20.234 -1.979 1 90.62 74 PRO A C 1
ATOM 548 O O . PRO A 1 74 ? 8.594 20.406 -1.72 1 90.62 74 PRO A O 1
ATOM 551 N N . VAL A 1 75 ? 10.688 19.594 -1.136 1 92.19 75 VAL A N 1
ATOM 552 C CA . VAL A 1 75 ? 10.289 18.922 0.091 1 92.19 75 VAL A CA 1
ATOM 553 C C . VAL A 1 75 ? 9.555 19.891 1.009 1 92.19 75 VAL A C 1
ATOM 555 O O . VAL A 1 75 ? 8.688 19.484 1.785 1 92.19 75 VAL A O 1
ATOM 558 N N . HIS A 1 76 ? 9.859 21.156 0.9 1 94.62 76 HIS A N 1
ATOM 559 C CA . HIS A 1 76 ? 9.188 22.141 1.73 1 94.62 76 HIS A CA 1
ATOM 560 C C . HIS A 1 76 ? 7.68 22.125 1.488 1 94.62 76 HIS A C 1
ATOM 562 O O . HIS A 1 76 ? 6.898 22.359 2.41 1 94.62 76 HIS A O 1
ATOM 568 N N . PHE A 1 77 ? 7.219 21.891 0.34 1 89.19 77 PHE A N 1
ATOM 569 C CA . PHE A 1 77 ? 5.793 21.812 0.044 1 89.19 77 PHE A CA 1
ATOM 570 C C . PHE A 1 77 ? 5.168 20.594 0.71 1 89.19 77 PHE A C 1
ATOM 572 O O . PHE A 1 77 ? 4.012 20.641 1.135 1 89.19 77 PHE A O 1
ATOM 579 N N . GLY A 1 78 ? 5.98 19.5 0.737 1 90.69 78 GLY A N 1
ATOM 580 C CA . GLY A 1 78 ? 5.527 18.359 1.512 1 90.69 78 GLY A CA 1
ATOM 581 C C . GLY A 1 78 ? 5.34 18.672 2.984 1 90.69 78 GLY A C 1
ATOM 582 O O . GLY A 1 78 ? 4.352 18.25 3.594 1 90.69 78 GLY A O 1
ATOM 583 N N . ALA A 1 79 ? 6.23 19.438 3.463 1 94 79 ALA A N 1
ATOM 584 C CA . ALA A 1 79 ? 6.156 19.828 4.867 1 94 79 ALA A CA 1
ATOM 585 C C . ALA A 1 79 ? 4.934 20.703 5.133 1 94 79 ALA A C 1
ATOM 587 O O . ALA A 1 79 ? 4.234 20.516 6.133 1 94 79 ALA A O 1
ATOM 588 N N . LEU A 1 80 ? 4.652 21.609 4.332 1 91.06 80 LEU A N 1
ATOM 589 C CA . LEU A 1 80 ? 3.479 22.469 4.453 1 91.06 80 LEU A CA 1
ATOM 590 C C . LEU A 1 80 ? 2.195 21.641 4.371 1 91.06 80 LEU A C 1
ATOM 592 O O . LEU A 1 80 ? 1.243 21.891 5.113 1 91.06 80 LEU A O 1
ATOM 596 N N . THR A 1 81 ? 2.201 20.703 3.475 1 88.88 81 THR A N 1
ATOM 597 C CA . THR A 1 81 ? 1.061 19.812 3.346 1 88.88 81 THR A CA 1
ATOM 598 C C . THR A 1 81 ? 0.827 19.047 4.645 1 88.88 81 THR A C 1
ATOM 600 O O . THR A 1 81 ? -0.303 18.969 5.129 1 88.88 81 THR A O 1
ATOM 603 N N . ALA A 1 82 ? 1.934 18.5 5.125 1 91.88 82 ALA A N 1
ATOM 604 C CA . ALA A 1 82 ? 1.829 17.766 6.383 1 91.88 82 ALA A CA 1
ATOM 605 C C . ALA A 1 82 ? 1.252 18.656 7.488 1 91.88 82 ALA A C 1
ATOM 607 O O . ALA A 1 82 ? 0.392 18.219 8.258 1 91.88 82 ALA A O 1
ATOM 608 N N . LYS A 1 83 ? 1.724 19.844 7.602 1 92 83 LYS A N 1
ATOM 609 C CA . LYS A 1 83 ? 1.224 20.781 8.602 1 92 83 LYS A CA 1
ATOM 610 C C . LYS A 1 83 ? -0.273 21.016 8.422 1 92 83 LYS A C 1
ATOM 612 O O . LYS A 1 83 ? -1.026 21.016 9.398 1 92 83 LYS A O 1
ATOM 617 N N . LYS A 1 84 ? -0.671 21.203 7.211 1 88.06 84 LYS A N 1
ATOM 618 C CA . LYS A 1 84 ? -2.086 21.422 6.926 1 88.06 84 LYS A CA 1
ATOM 619 C C . LYS A 1 84 ? -2.918 20.203 7.297 1 88.06 84 LYS A C 1
ATOM 621 O O . LYS A 1 84 ? -3.986 20.328 7.898 1 88.06 84 LYS A O 1
ATOM 626 N N . LEU A 1 85 ? -2.473 19.078 6.898 1 88.44 85 LEU A N 1
ATOM 627 C CA . LEU A 1 85 ? -3.189 17.844 7.207 1 88.44 85 LEU A CA 1
ATOM 628 C C . LEU A 1 85 ? -3.35 17.672 8.711 1 88.44 85 LEU A C 1
ATOM 630 O O . LEU A 1 85 ? -4.418 17.266 9.188 1 88.44 85 LEU A O 1
ATOM 634 N N . LYS A 1 86 ? -2.279 17.984 9.398 1 91 86 LYS A N 1
ATOM 635 C CA . LYS A 1 86 ? -2.301 17.844 10.852 1 91 86 LYS A CA 1
ATOM 636 C C . LYS A 1 86 ? -3.299 18.797 11.492 1 91 86 LYS A C 1
ATOM 638 O O . LYS A 1 86 ? -3.711 18.609 12.641 1 91 86 LYS A O 1
ATOM 643 N N . SER A 1 87 ? -3.703 19.734 10.75 1 87.88 87 SER A N 1
ATOM 644 C CA . SER A 1 87 ? -4.66 20.703 11.281 1 87.88 87 SER A CA 1
ATOM 645 C C . SER A 1 87 ? -6.098 20.25 11.047 1 87.88 87 SER A C 1
ATOM 647 O O . SER A 1 87 ? -7.027 20.75 11.68 1 87.88 87 SER A O 1
ATOM 649 N N . VAL A 1 88 ? -6.32 19.312 10.211 1 84.5 88 VAL A N 1
ATOM 650 C CA . VAL A 1 88 ? -7.695 18.969 9.859 1 84.5 88 VAL A CA 1
ATOM 651 C C . VAL A 1 88 ? -7.98 17.516 10.258 1 84.5 88 VAL A C 1
ATOM 653 O O . VAL A 1 88 ? -9.141 17.109 10.367 1 84.5 88 VAL A O 1
ATOM 656 N N . ILE A 1 89 ? -6.965 16.797 10.383 1 85.12 89 ILE A N 1
ATOM 657 C CA . ILE A 1 89 ? -7.113 15.422 10.859 1 85.12 89 ILE A CA 1
ATOM 658 C C . ILE A 1 89 ? -6.336 15.242 12.164 1 85.12 89 ILE A C 1
ATOM 660 O O . ILE A 1 89 ? -5.547 16.109 12.547 1 85.12 89 ILE A O 1
ATOM 664 N N . THR A 1 90 ? -6.684 14.164 12.836 1 87.06 90 THR A N 1
ATOM 665 C CA . THR A 1 90 ? -5.949 13.883 14.07 1 87.06 90 THR A CA 1
ATOM 666 C C . THR A 1 90 ? -4.445 13.852 13.805 1 87.06 90 THR A C 1
ATOM 668 O O . THR A 1 90 ? -3.971 13.047 13 1 87.06 90 THR A O 1
ATOM 671 N N . SER A 1 91 ? -3.711 14.688 14.531 1 89 91 SER A N 1
ATOM 672 C CA . SER A 1 91 ? -2.314 14.969 14.227 1 89 91 SER A CA 1
ATOM 673 C C . SER A 1 91 ? -1.452 13.719 14.336 1 89 91 SER A C 1
ATOM 675 O O . SER A 1 91 ? -0.521 13.531 13.555 1 89 91 SER A O 1
ATOM 677 N N . THR A 1 92 ? -1.735 12.82 15.242 1 92.56 92 THR A N 1
ATOM 678 C CA . THR A 1 92 ? -0.934 11.617 15.469 1 92.56 92 THR A CA 1
ATOM 679 C C . THR A 1 92 ? -1.131 10.617 14.336 1 92.56 92 THR A C 1
ATOM 681 O O . THR A 1 92 ? -0.386 9.641 14.227 1 92.56 92 THR A O 1
ATOM 684 N N . LYS A 1 93 ? -2.066 10.969 13.508 1 91.94 93 LYS A N 1
ATOM 685 C CA . LYS A 1 93 ? -2.375 10.062 12.398 1 91.94 93 LYS A CA 1
ATOM 686 C C . LYS A 1 93 ? -1.641 10.477 11.125 1 91.94 93 LYS A C 1
ATOM 688 O O . LYS A 1 93 ? -1.727 9.797 10.102 1 91.94 93 LYS A O 1
ATOM 693 N N . VAL A 1 94 ? -0.914 11.547 11.18 1 92.69 94 VAL A N 1
ATOM 694 C CA . VAL A 1 94 ? -0.18 12.039 10.016 1 92.69 94 VAL A CA 1
ATOM 695 C C . VAL A 1 94 ? 1.319 11.852 10.234 1 92.69 94 VAL A C 1
ATOM 697 O O . VAL A 1 94 ? 1.891 12.406 11.18 1 92.69 94 VAL A O 1
ATOM 700 N N . GLN A 1 95 ? 1.893 10.992 9.406 1 94.81 95 GLN A N 1
ATOM 701 C CA . GLN A 1 95 ? 3.34 10.797 9.414 1 94.81 95 GLN A CA 1
ATOM 702 C C . GLN A 1 95 ? 3.979 11.383 8.156 1 94.81 95 GLN A C 1
ATOM 704 O O . GLN A 1 95 ? 3.545 11.086 7.039 1 94.81 95 GLN A O 1
ATOM 709 N N . PHE A 1 96 ? 4.941 12.25 8.398 1 94.56 96 PHE A N 1
ATOM 710 C CA . PHE A 1 96 ? 5.723 12.805 7.305 1 94.56 96 PHE A CA 1
ATOM 711 C C . PHE A 1 96 ? 7.164 12.312 7.359 1 94.56 96 PHE A C 1
ATOM 713 O O . PHE A 1 96 ? 7.91 12.648 8.281 1 94.56 96 PHE A O 1
ATOM 720 N N . LYS A 1 97 ? 7.535 11.516 6.43 1 94.62 97 LYS A N 1
ATOM 721 C CA . LYS A 1 97 ? 8.883 10.961 6.34 1 94.62 97 LYS A CA 1
ATOM 722 C C . LYS A 1 97 ? 9.625 11.523 5.133 1 94.62 97 LYS A C 1
ATOM 724 O O . LYS A 1 97 ? 9.109 11.508 4.012 1 94.62 97 LYS A O 1
ATOM 729 N N . THR A 1 98 ? 10.773 11.992 5.352 1 94.88 98 THR A N 1
ATOM 730 C CA . THR A 1 98 ? 11.617 12.484 4.266 1 94.88 98 THR A CA 1
ATOM 731 C C . THR A 1 98 ? 12.836 11.594 4.09 1 94.88 98 THR A C 1
ATOM 733 O O . THR A 1 98 ? 13.266 10.922 5.031 1 94.88 98 THR A O 1
ATOM 736 N N . TYR A 1 99 ? 13.383 11.578 2.906 1 91.81 99 TYR A N 1
ATOM 737 C CA . TYR A 1 99 ? 14.484 10.688 2.549 1 91.81 99 TYR A CA 1
ATOM 738 C C . TYR A 1 99 ? 15.641 11.477 1.941 1 91.81 99 TYR A C 1
ATOM 740 O O . TYR A 1 99 ? 15.547 11.953 0.81 1 91.81 99 TYR A O 1
ATOM 748 N N . PRO A 1 100 ? 16.703 11.516 2.641 1 91.94 100 PRO A N 1
ATOM 749 C CA . PRO A 1 100 ? 17.859 12.273 2.162 1 91.94 100 PRO A CA 1
ATOM 750 C C . PRO A 1 100 ? 18.391 11.766 0.824 1 91.94 100 PRO A C 1
ATOM 752 O O . PRO A 1 100 ? 18.531 10.555 0.633 1 91.94 100 PRO A O 1
ATOM 755 N N . GLY A 1 101 ? 18.672 12.719 -0.081 1 87.31 101 GLY A N 1
ATOM 756 C CA . GLY A 1 101 ? 19.297 12.375 -1.345 1 87.31 101 GLY A CA 1
ATOM 757 C C . GLY A 1 101 ? 18.328 11.805 -2.361 1 87.31 101 GLY A C 1
ATOM 758 O O . GLY A 1 101 ? 18.719 11.523 -3.502 1 87.31 101 GLY A O 1
ATOM 759 N N . MET A 1 102 ? 17.172 11.5 -1.946 1 84.12 102 MET A N 1
ATOM 760 C CA . MET A 1 102 ? 16.188 10.938 -2.863 1 84.12 102 MET A CA 1
ATOM 761 C C . MET A 1 102 ? 15.508 12.047 -3.668 1 84.12 102 MET A C 1
ATOM 763 O O . MET A 1 102 ? 15.18 13.102 -3.127 1 84.12 102 MET A O 1
ATOM 767 N N . MET A 1 103 ? 15.461 11.82 -4.984 1 80.19 103 MET A N 1
ATOM 768 C CA . MET A 1 103 ? 14.797 12.75 -5.887 1 80.19 103 MET A CA 1
ATOM 769 C C . MET A 1 103 ? 13.297 12.484 -5.941 1 80.19 103 MET A C 1
ATOM 771 O O . MET A 1 103 ? 12.719 11.953 -4.992 1 80.19 103 MET A O 1
ATOM 775 N N . HIS A 1 104 ? 12.609 13.016 -7.027 1 68.5 104 HIS A N 1
ATOM 776 C CA . HIS A 1 104 ? 11.164 12.844 -7.164 1 68.5 104 HIS A CA 1
ATOM 777 C C . HIS A 1 104 ? 10.805 11.367 -7.289 1 68.5 104 HIS A C 1
ATOM 779 O O . HIS A 1 104 ? 9.688 10.961 -6.941 1 68.5 104 HIS A O 1
ATOM 785 N N . SER A 1 105 ? 11.906 10.625 -7.531 1 61.22 105 SER A N 1
ATOM 786 C CA . SER A 1 105 ? 11.641 9.234 -7.906 1 61.22 105 SER A CA 1
ATOM 787 C C . SER A 1 105 ? 11.461 8.359 -6.676 1 61.22 105 SER A C 1
ATOM 789 O O . SER A 1 105 ? 12.148 8.539 -5.668 1 61.22 105 SER A O 1
ATOM 791 N N . SER A 1 106 ? 10.336 7.598 -6.77 1 70.06 106 SER A N 1
ATOM 792 C CA . SER A 1 106 ? 10.18 6.484 -5.832 1 70.06 106 SER A CA 1
ATOM 793 C C . SER A 1 106 ? 10.961 5.262 -6.293 1 70.06 106 SER A C 1
ATOM 795 O O . SER A 1 106 ? 11.391 5.188 -7.449 1 70.06 106 SER A O 1
ATOM 797 N N . CYS A 1 107 ? 11.484 4.469 -5.375 1 78.25 107 CYS A N 1
ATOM 798 C CA . CYS A 1 107 ? 12.133 3.225 -5.77 1 78.25 107 CYS A CA 1
ATOM 799 C C . CYS A 1 107 ? 11.227 2.402 -6.68 1 78.25 107 CYS A C 1
ATOM 801 O O . CYS A 1 107 ? 10.016 2.621 -6.723 1 78.25 107 CYS A O 1
ATOM 803 N N . PRO A 1 108 ? 11.875 1.535 -7.531 1 82.12 108 PRO A N 1
ATOM 804 C CA . PRO A 1 108 ? 11.109 0.768 -8.516 1 82.12 108 PRO A CA 1
ATOM 805 C C . PRO A 1 108 ? 9.938 0.007 -7.891 1 82.12 108 PRO A C 1
ATOM 807 O O . PRO A 1 108 ? 8.867 -0.092 -8.5 1 82.12 108 PRO A O 1
ATOM 810 N N . GLN A 1 109 ? 10.031 -0.493 -6.727 1 82.62 109 GLN A N 1
ATOM 811 C CA . GLN A 1 109 ? 8.945 -1.205 -6.062 1 82.62 109 GLN A CA 1
ATOM 812 C C . GLN A 1 109 ? 7.762 -0.281 -5.809 1 82.62 109 GLN A C 1
ATOM 814 O O . GLN A 1 109 ? 6.613 -0.653 -6.059 1 82.62 109 GLN A O 1
ATOM 819 N N . MET A 1 110 ? 8.133 0.812 -5.371 1 82.31 110 MET A N 1
ATOM 820 C CA . MET A 1 110 ? 7.078 1.773 -5.059 1 82.31 110 MET A CA 1
ATOM 821 C C . MET A 1 110 ? 6.371 2.238 -6.328 1 82.31 110 MET A C 1
ATOM 823 O O . MET A 1 110 ? 5.164 2.482 -6.316 1 82.31 110 MET A O 1
ATOM 827 N N . MET A 1 111 ? 7.121 2.389 -7.375 1 82.62 111 MET A N 1
ATOM 828 C CA . MET A 1 111 ? 6.504 2.764 -8.641 1 82.62 111 MET A CA 1
ATOM 829 C C . MET A 1 111 ? 5.527 1.688 -9.109 1 82.62 111 MET A C 1
ATOM 831 O O . MET A 1 111 ? 4.465 2 -9.656 1 82.62 111 MET A O 1
ATOM 835 N N . ALA A 1 112 ? 5.883 0.479 -8.969 1 83.94 112 ALA A N 1
ATOM 836 C CA . ALA A 1 112 ? 4.992 -0.619 -9.336 1 83.94 112 ALA A CA 1
ATOM 837 C C . ALA A 1 112 ? 3.725 -0.604 -8.477 1 83.94 112 ALA A C 1
ATOM 839 O O . ALA A 1 112 ? 2.625 -0.844 -8.984 1 83.94 112 ALA A O 1
ATOM 840 N N . VAL A 1 113 ? 3.861 -0.346 -7.258 1 81.69 113 VAL A N 1
ATOM 841 C CA . VAL A 1 113 ? 2.719 -0.253 -6.352 1 81.69 113 VAL A CA 1
ATOM 842 C C . VAL A 1 113 ? 1.809 0.894 -6.789 1 81.69 113 VAL A C 1
ATOM 844 O O . VAL A 1 113 ? 0.584 0.749 -6.809 1 81.69 113 VAL A O 1
ATOM 847 N N . LYS A 1 114 ? 2.42 1.952 -7.047 1 79.19 114 LYS A N 1
ATOM 848 C CA . LYS A 1 114 ? 1.65 3.1 -7.516 1 79.19 114 LYS A CA 1
ATOM 849 C C . LYS A 1 114 ? 0.82 2.74 -8.75 1 79.19 114 LYS A C 1
ATOM 851 O O . LYS A 1 114 ? -0.363 3.076 -8.82 1 79.19 114 LYS A O 1
ATOM 856 N N . GLU A 1 115 ? 1.419 2.18 -9.711 1 82.5 115 GLU A N 1
ATOM 857 C CA . GLU A 1 115 ? 0.722 1.788 -10.93 1 82.5 115 GLU A CA 1
ATOM 858 C C . GLU A 1 115 ? -0.447 0.856 -10.625 1 82.5 115 GLU A C 1
ATOM 860 O O . GLU A 1 115 ? -1.517 0.976 -11.227 1 82.5 115 GLU A O 1
ATOM 865 N N . LEU A 1 116 ? -0.231 -0.037 -9.789 1 82.38 116 LEU A N 1
ATOM 866 C CA . LEU A 1 116 ? -1.287 -0.961 -9.391 1 82.38 116 LEU A CA 1
ATOM 867 C C . LEU A 1 116 ? -2.467 -0.208 -8.781 1 82.38 116 LEU A C 1
ATOM 869 O O . LEU A 1 116 ? -3.619 -0.459 -9.141 1 82.38 116 LEU A O 1
ATOM 873 N N . ILE A 1 117 ? -2.16 0.654 -7.879 1 78.06 117 ILE A N 1
ATOM 874 C CA . ILE A 1 117 ? -3.203 1.403 -7.188 1 78.06 117 ILE A CA 1
ATOM 875 C C . ILE A 1 117 ? -3.994 2.236 -8.195 1 78.06 117 ILE A C 1
ATOM 877 O O . ILE A 1 117 ? -5.223 2.305 -8.125 1 78.06 117 ILE A O 1
ATOM 881 N N . GLU A 1 118 ? -3.281 2.895 -9.062 1 77.06 118 GLU A N 1
ATOM 882 C CA . GLU A 1 118 ? -3.943 3.705 -10.078 1 77.06 118 GLU A CA 1
ATOM 883 C C . GLU A 1 118 ? -4.863 2.855 -10.945 1 77.06 118 GLU A C 1
ATOM 885 O O . GLU A 1 118 ? -5.914 3.324 -11.391 1 77.06 118 GLU A O 1
ATOM 890 N N . LYS A 1 119 ? -4.398 1.719 -11.258 1 79 119 LYS A N 1
ATOM 891 C CA . LYS A 1 119 ? -5.219 0.802 -12.047 1 79 119 LYS A CA 1
ATOM 892 C C . LYS A 1 119 ? -6.465 0.375 -11.273 1 79 119 LYS A C 1
ATOM 894 O O . LYS A 1 119 ? -7.539 0.225 -11.859 1 79 119 LYS A O 1
ATOM 899 N N . LEU A 1 120 ? -6.32 0.159 -10.023 1 76.06 120 LEU A N 1
ATOM 900 C CA . LEU A 1 120 ? -7.414 -0.34 -9.195 1 76.06 120 LEU A CA 1
ATOM 901 C C . LEU A 1 120 ? -8.367 0.791 -8.812 1 76.06 120 LEU A C 1
ATOM 903 O O . LEU A 1 120 ? -9.562 0.563 -8.617 1 76.06 120 LEU A O 1
ATOM 907 N N . LEU A 1 121 ? -7.699 1.946 -8.617 1 69.12 121 LEU A N 1
ATOM 908 C CA . LEU A 1 121 ? -8.477 3.123 -8.242 1 69.12 121 LEU A CA 1
ATOM 909 C C . LEU A 1 121 ? -8.32 4.23 -9.273 1 69.12 121 LEU A C 1
ATOM 911 O O . LEU A 1 121 ? -7.641 5.23 -9.023 1 69.12 121 LEU A O 1
ATOM 915 N N . PRO A 1 122 ? -9.078 4.078 -10.297 1 62.97 122 PRO A N 1
ATOM 916 C CA . PRO A 1 122 ? -8.867 5.016 -11.406 1 62.97 122 PRO A CA 1
ATOM 917 C C . PRO A 1 122 ? -9.312 6.434 -11.07 1 62.97 122 PRO A C 1
ATOM 919 O O . PRO A 1 122 ? -8.93 7.383 -11.766 1 62.97 122 PRO A O 1
ATOM 922 N N . TRP A 1 123 ? -10.047 6.57 -10.062 1 59.84 123 TRP A N 1
ATOM 923 C CA . TRP A 1 123 ? -10.523 7.918 -9.773 1 59.84 123 TRP A CA 1
ATOM 924 C C . TRP A 1 123 ? -9.445 8.727 -9.062 1 59.84 123 TRP A C 1
ATOM 926 O O . TRP A 1 123 ? -9.617 9.93 -8.828 1 59.84 123 TRP A O 1
ATOM 936 N N . ILE A 1 124 ? -8.344 8.062 -8.867 1 56.56 124 ILE A N 1
ATOM 937 C CA . ILE A 1 124 ? -7.258 8.797 -8.227 1 56.56 124 ILE A CA 1
ATOM 938 C C . ILE A 1 124 ? -6.344 9.391 -9.297 1 56.56 124 ILE A C 1
ATOM 940 O O . ILE A 1 124 ? -6.035 8.742 -10.297 1 56.56 124 ILE A O 1
ATOM 944 N N . MET B 1 1 ? -24.266 8.094 -8.531 1 21.39 1 MET B N 1
ATOM 945 C CA . MET B 1 1 ? -23.641 8.375 -7.242 1 21.39 1 MET B CA 1
ATOM 946 C C . MET B 1 1 ? -22.328 7.617 -7.09 1 21.39 1 MET B C 1
ATOM 948 O O . MET B 1 1 ? -22.328 6.387 -7 1 21.39 1 MET B O 1
ATOM 952 N N . ASN B 1 2 ? -21.422 7.59 -7.887 1 30.19 2 ASN B N 1
ATOM 953 C CA . ASN B 1 2 ? -20.422 6.688 -8.453 1 30.19 2 ASN B CA 1
ATOM 954 C C . ASN B 1 2 ? -19.406 6.254 -7.406 1 30.19 2 ASN B C 1
ATOM 956 O O . ASN B 1 2 ? -18.5 7.023 -7.059 1 30.19 2 ASN B O 1
ATOM 960 N N . GLY B 1 3 ? -20.062 5.645 -6.266 1 31.94 3 GLY B N 1
ATOM 961 C CA . GLY B 1 3 ? -19.594 5.199 -4.961 1 31.94 3 GLY B CA 1
ATOM 962 C C . GLY B 1 3 ? -18.281 4.438 -5.023 1 31.94 3 GLY B C 1
ATOM 963 O O . GLY B 1 3 ? -17.906 3.912 -6.078 1 31.94 3 GLY B O 1
ATOM 964 N N . ILE B 1 4 ? -17.344 5.027 -4.59 1 41.44 4 ILE B N 1
ATOM 965 C CA . ILE B 1 4 ? -16.188 4.168 -4.398 1 41.44 4 ILE B CA 1
ATOM 966 C C . ILE B 1 4 ? -16.641 2.779 -3.953 1 41.44 4 ILE B C 1
ATOM 968 O O . ILE B 1 4 ? -17.281 2.631 -2.91 1 41.44 4 ILE B O 1
ATOM 972 N N . PRO B 1 5 ? -17.156 1.885 -4.891 1 41.28 5 PRO B N 1
ATOM 973 C CA . PRO B 1 5 ? -17.641 0.613 -4.344 1 41.28 5 PRO B CA 1
ATOM 974 C C . PRO B 1 5 ? -16.859 0.176 -3.104 1 41.28 5 PRO B C 1
ATOM 976 O O . PRO B 1 5 ? -15.695 0.546 -2.939 1 41.28 5 PRO B O 1
ATOM 979 N N . PRO B 1 6 ? -17.656 -0.266 -2.158 1 43.94 6 PRO B N 1
ATOM 980 C CA . PRO B 1 6 ? -17.094 -0.853 -0.938 1 43.94 6 PRO B CA 1
ATOM 981 C C . PRO B 1 6 ? -15.719 -1.468 -1.157 1 43.94 6 PRO B C 1
ATOM 983 O O . PRO B 1 6 ? -15.008 -1.754 -0.192 1 43.94 6 PRO B O 1
ATOM 986 N N . ASN B 1 7 ? -15.555 -2.236 -2.359 1 42.66 7 ASN B N 1
ATOM 987 C CA . ASN B 1 7 ? -14.492 -3.229 -2.285 1 42.66 7 ASN B CA 1
ATOM 988 C C . ASN B 1 7 ? -13.117 -2.584 -2.416 1 42.66 7 ASN B C 1
ATOM 990 O O . ASN B 1 7 ? -12.625 -2.373 -3.529 1 42.66 7 ASN B O 1
ATOM 994 N N . CYS B 1 8 ? -12.828 -1.482 -1.535 1 48.75 8 CYS B N 1
ATOM 995 C CA . CYS B 1 8 ? -11.469 -1.009 -1.769 1 48.75 8 CYS B CA 1
ATOM 996 C C . CYS B 1 8 ? -10.453 -1.9 -1.064 1 48.75 8 CYS B C 1
ATOM 998 O O . CYS B 1 8 ? -10.469 -2.023 0.161 1 48.75 8 CYS B O 1
ATOM 1000 N N . ILE B 1 9 ? -9.781 -3.119 -1.397 1 48.44 9 ILE B N 1
ATOM 1001 C CA . ILE B 1 9 ? -8.789 -3.832 -0.593 1 48.44 9 ILE B CA 1
ATOM 1002 C C . ILE B 1 9 ? -7.383 -3.5 -1.09 1 48.44 9 ILE B C 1
ATOM 1004 O O . ILE B 1 9 ? -7.059 -3.74 -2.254 1 48.44 9 ILE B O 1
ATOM 1008 N N . ILE B 1 10 ? -6.512 -2.461 -0.596 1 51.81 10 ILE B N 1
ATOM 1009 C CA . ILE B 1 10 ? -5.082 -2.383 -0.869 1 51.81 10 ILE B CA 1
ATOM 1010 C C . ILE B 1 10 ? -4.309 -3.109 0.229 1 51.81 10 ILE B C 1
ATOM 1012 O O . ILE B 1 10 ? -4.453 -2.797 1.412 1 51.81 10 ILE B O 1
ATOM 1016 N N . LEU B 1 11 ? -3.418 -4.488 0.102 1 45.97 11 LEU B N 1
ATOM 1017 C CA . LEU B 1 11 ? -2.738 -5.539 0.851 1 45.97 11 LEU B CA 1
ATOM 1018 C C . LEU B 1 11 ? -1.253 -5.23 0.999 1 45.97 11 LEU B C 1
ATOM 1020 O O . LEU B 1 11 ? -0.602 -4.812 0.038 1 45.97 11 LEU B O 1
ATOM 1024 N N . GLY B 1 12 ? -0.488 -5.242 2.264 1 43.34 12 GLY B N 1
ATOM 1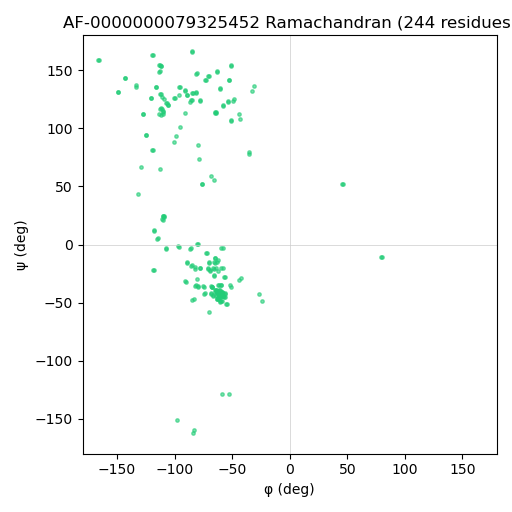025 C CA . GLY B 1 12 ? 0.552 -5.047 3.262 1 43.34 12 GLY B CA 1
ATOM 1026 C C . GLY B 1 12 ? 1.441 -6.262 3.441 1 43.34 12 GLY B C 1
ATOM 1027 O O . GLY B 1 12 ? 1.164 -7.328 2.891 1 43.34 12 GLY B O 1
ATOM 1028 N N . GLY B 1 13 ? 2.104 -6.926 4.027 1 46.5 13 GLY B N 1
ATOM 1029 C CA . GLY B 1 13 ? 3.078 -7.609 4.867 1 46.5 13 GLY B CA 1
ATOM 1030 C C . GLY B 1 13 ? 3.809 -8.727 4.145 1 46.5 13 GLY B C 1
ATOM 1031 O O . GLY B 1 13 ? 3.428 -9.891 4.25 1 46.5 13 GLY B O 1
ATOM 1032 N N . PHE B 1 14 ? 4.531 -8.344 3.25 1 48.69 14 PHE B N 1
ATOM 1033 C CA . PHE B 1 14 ? 5.168 -9.203 2.26 1 48.69 14 PHE B CA 1
ATOM 1034 C C . PHE B 1 14 ? 6.262 -10.047 2.9 1 48.69 14 PHE B C 1
ATOM 1036 O O . PHE B 1 14 ? 6.465 -11.203 2.521 1 48.69 14 PHE B O 1
ATOM 1043 N N . SER B 1 15 ? 7.188 -9.406 3.48 1 54.47 15 SER B N 1
ATOM 1044 C CA . SER B 1 15 ? 8.367 -10.25 3.662 1 54.47 15 SER B CA 1
ATOM 1045 C C . SER B 1 15 ? 8 -11.555 4.359 1 54.47 15 SER B C 1
ATOM 1047 O O . SER B 1 15 ? 6.836 -11.953 4.383 1 54.47 15 SER B O 1
ATOM 1049 N N . GLN B 1 16 ? 8.586 -12.07 5.434 1 48 16 GLN B N 1
ATOM 1050 C CA . GLN B 1 16 ? 8.562 -13.328 6.176 1 48 16 GLN B CA 1
ATOM 1051 C C . GLN B 1 16 ? 7.152 -13.656 6.656 1 48 16 GLN B C 1
ATOM 1053 O O . GLN B 1 16 ? 6.852 -14.812 6.977 1 48 16 GLN B O 1
ATOM 1058 N N . GLY B 1 17 ? 6.219 -12.852 6.441 1 48.62 17 GLY B N 1
ATOM 1059 C CA . GLY B 1 17 ? 4.824 -13.078 6.789 1 48.62 17 GLY B CA 1
ATOM 1060 C C . GLY B 1 17 ? 3.916 -13.18 5.578 1 48.62 17 GLY B C 1
ATOM 1061 O O . GLY B 1 17 ? 2.693 -13.266 5.719 1 48.62 17 GLY B O 1
ATOM 1062 N N . SER B 1 18 ? 4.559 -13.164 4.469 1 53.59 18 SER B N 1
ATOM 1063 C CA . SER B 1 18 ? 3.873 -13.094 3.184 1 53.59 18 SER B CA 1
ATOM 1064 C C . SER B 1 18 ? 3.016 -14.336 2.949 1 53.59 18 SER B C 1
ATOM 1066 O O . SER B 1 18 ? 1.925 -14.242 2.383 1 53.59 18 SER B O 1
ATOM 1068 N N . ALA B 1 19 ? 3.588 -15.531 3.381 1 54 19 ALA B N 1
ATOM 1069 C CA . ALA B 1 19 ? 2.762 -16.719 3.182 1 54 19 ALA B CA 1
ATOM 1070 C C . ALA B 1 19 ? 1.415 -16.578 3.887 1 54 19 ALA B C 1
ATOM 1072 O O . ALA B 1 19 ? 0.372 -16.906 3.318 1 54 19 ALA B O 1
ATOM 1073 N N . LEU B 1 20 ? 1.541 -16.125 5.004 1 56.59 20 LEU B N 1
ATOM 1074 C CA . LEU B 1 20 ? 0.315 -15.977 5.781 1 56.59 20 LEU B CA 1
ATOM 1075 C C . LEU B 1 20 ? -0.604 -14.93 5.164 1 56.59 20 LEU B C 1
ATOM 1077 O O . LEU B 1 20 ? -1.811 -15.148 5.043 1 56.59 20 LEU B O 1
ATOM 1081 N N . SER B 1 21 ? 0.087 -14.062 4.492 1 65.69 21 SER B N 1
ATOM 1082 C CA . SER B 1 21 ? -0.755 -12.984 4 1 65.69 21 SER B CA 1
ATOM 1083 C C . SER B 1 21 ? -1.472 -13.375 2.713 1 65.69 21 SER B C 1
ATOM 1085 O O . SER B 1 21 ? -2.68 -13.172 2.58 1 65.69 21 SER B O 1
ATOM 1087 N N . LEU B 1 22 ? -0.666 -14.148 1.959 1 73.5 22 LEU B N 1
ATOM 1088 C CA . LEU B 1 22 ? -1.296 -14.508 0.692 1 73.5 22 LEU B CA 1
ATOM 1089 C C . LEU B 1 22 ? -2.393 -15.547 0.905 1 73.5 22 LEU B C 1
ATOM 1091 O O . LEU B 1 22 ? -3.479 -15.438 0.335 1 73.5 22 LEU B O 1
ATOM 1095 N N . TYR B 1 23 ? -2.031 -16.469 1.766 1 73.75 23 TYR B N 1
ATOM 1096 C CA . TYR B 1 23 ? -3.01 -17.5 2.104 1 73.75 23 TYR B CA 1
ATOM 1097 C C . TYR B 1 23 ? -4.242 -16.891 2.754 1 73.75 23 TYR B C 1
ATOM 1099 O O . TYR B 1 23 ? -5.375 -17.219 2.395 1 73.75 23 TYR B O 1
ATOM 1107 N N . THR B 1 24 ? -4.023 -16.031 3.613 1 70.38 24 THR B N 1
ATOM 1108 C CA . THR B 1 24 ? -5.109 -15.391 4.348 1 70.38 24 THR B CA 1
ATOM 1109 C C . THR B 1 24 ? -5.984 -14.57 3.404 1 70.38 24 THR B C 1
ATOM 1111 O O . THR B 1 24 ? -7.211 -14.602 3.508 1 70.38 24 THR B O 1
ATOM 1114 N N . VAL B 1 25 ? -5.398 -13.945 2.57 1 73.12 25 VAL B N 1
ATOM 1115 C CA . VAL B 1 25 ? -6.141 -13.094 1.646 1 73.12 25 VAL B CA 1
ATOM 1116 C C . VAL B 1 25 ? -6.977 -13.961 0.707 1 73.12 25 VAL B C 1
ATOM 1118 O O . VAL B 1 25 ? -8.156 -13.68 0.475 1 73.12 25 VAL B O 1
ATOM 1121 N N . LEU B 1 26 ? -6.375 -15.016 0.25 1 76.75 26 LEU B N 1
ATOM 1122 C CA . LEU B 1 26 ? -7.055 -15.867 -0.718 1 76.75 26 LEU B CA 1
ATOM 1123 C C . LEU B 1 26 ? -8.219 -16.609 -0.067 1 76.75 26 LEU B C 1
ATOM 1125 O O . LEU B 1 26 ? -9.172 -17 -0.747 1 76.75 26 LEU B O 1
ATOM 1129 N N . THR B 1 27 ? -8.109 -16.703 1.188 1 74.94 27 THR B N 1
ATOM 1130 C CA . THR B 1 27 ? -9.148 -17.453 1.89 1 74.94 27 THR B CA 1
ATOM 1131 C C . THR B 1 27 ? -10.062 -16.5 2.668 1 74.94 27 THR B C 1
ATOM 1133 O O . THR B 1 27 ? -10.977 -16.938 3.367 1 74.94 27 THR B O 1
ATOM 1136 N N . SER B 1 28 ? -9.648 -15.32 2.568 1 73.19 28 SER B N 1
ATOM 1137 C CA . SER B 1 28 ? -10.438 -14.328 3.289 1 73.19 28 SER B CA 1
ATOM 1138 C C . SER B 1 28 ? -11.859 -14.242 2.74 1 73.19 28 SER B C 1
ATOM 1140 O O . SER B 1 28 ? -12.086 -14.477 1.552 1 73.19 28 SER B O 1
ATOM 1142 N N . GLN B 1 29 ? -12.844 -13.906 3.641 1 70.62 29 GLN B N 1
ATOM 1143 C CA . GLN B 1 29 ? -14.227 -13.719 3.234 1 70.62 29 GLN B CA 1
ATOM 1144 C C . GLN B 1 29 ? -14.477 -12.281 2.773 1 70.62 29 GLN B C 1
ATOM 1146 O O . GLN B 1 29 ? -15.57 -11.953 2.309 1 70.62 29 GLN B O 1
ATOM 1151 N N . TYR B 1 30 ? -13.508 -11.531 2.893 1 69 30 TYR B N 1
ATOM 1152 C CA . TYR B 1 30 ? -13.609 -10.148 2.43 1 69 30 TYR B CA 1
ATOM 1153 C C . TYR B 1 30 ? -13.062 -10.008 1.017 1 69 30 TYR B C 1
ATOM 1155 O O . TYR B 1 30 ? -12 -10.555 0.696 1 69 30 TYR B O 1
ATOM 1163 N N . GLN B 1 31 ? -13.883 -9.281 0.328 1 73.06 31 GLN B N 1
ATOM 1164 C CA . GLN B 1 31 ? -13.43 -9.039 -1.039 1 73.06 31 GLN B CA 1
ATOM 1165 C C . GLN B 1 31 ? -12.344 -7.965 -1.08 1 73.06 31 GLN B C 1
ATOM 1167 O O . GLN B 1 31 ? -12.539 -6.859 -0.572 1 73.06 31 GLN B O 1
ATOM 1172 N N . LEU B 1 32 ? -11.258 -8.383 -1.65 1 75.06 32 LEU B N 1
ATOM 1173 C CA . LEU B 1 32 ? -10.133 -7.469 -1.794 1 75.06 32 LEU B CA 1
ATOM 1174 C C . LEU B 1 32 ? -9.883 -7.145 -3.262 1 75.06 32 LEU B C 1
ATOM 1176 O O . LEU B 1 32 ? -10.109 -7.98 -4.137 1 75.06 32 LEU B O 1
ATOM 1180 N N . SER B 1 33 ? -9.367 -5.879 -3.455 1 77.62 33 SER B N 1
ATOM 1181 C CA . SER B 1 33 ? -9.141 -5.465 -4.836 1 77.62 33 SER B CA 1
ATOM 1182 C C . SER B 1 33 ? -7.734 -5.824 -5.297 1 77.62 33 SER B C 1
ATOM 1184 O O . SER B 1 33 ? -7.516 -6.125 -6.473 1 77.62 33 SER B O 1
ATOM 1186 N N . GLY B 1 34 ? -6.871 -5.777 -4.332 1 80.69 34 GLY B N 1
ATOM 1187 C CA . GLY B 1 34 ? -5.496 -6.039 -4.727 1 80.69 34 GLY B CA 1
ATOM 1188 C C . GLY B 1 34 ? -4.578 -6.309 -3.551 1 80.69 34 GLY B C 1
ATOM 1189 O O . GLY B 1 34 ? -4.898 -5.957 -2.414 1 80.69 34 GLY B O 1
ATOM 1190 N N . ILE B 1 35 ? -3.424 -7.008 -3.904 1 81.44 35 ILE B N 1
ATOM 1191 C CA . ILE B 1 35 ? -2.381 -7.316 -2.93 1 81.44 35 ILE B CA 1
ATOM 1192 C C . ILE B 1 35 ? -1.012 -6.98 -3.516 1 81.44 35 ILE B C 1
ATOM 1194 O O . ILE B 1 35 ? -0.754 -7.234 -4.695 1 81.44 35 ILE B O 1
ATOM 1198 N N . VAL B 1 36 ? -0.257 -6.371 -2.631 1 83.19 36 VAL B N 1
ATOM 1199 C CA . VAL B 1 36 ? 1.167 -6.246 -2.928 1 83.19 36 VAL B CA 1
ATOM 1200 C C . VAL B 1 36 ? 1.962 -7.219 -2.057 1 83.19 36 VAL B C 1
ATOM 1202 O O . VAL B 1 36 ? 1.864 -7.184 -0.829 1 83.19 36 VAL B O 1
ATOM 1205 N N . ALA B 1 37 ? 2.656 -8.102 -2.662 1 84.12 37 ALA B N 1
ATOM 1206 C CA . ALA B 1 37 ? 3.48 -9.086 -1.97 1 84.12 37 ALA B CA 1
ATOM 1207 C C . ALA B 1 37 ? 4.965 -8.828 -2.215 1 84.12 37 ALA B C 1
ATOM 1209 O O . ALA B 1 37 ? 5.449 -8.977 -3.338 1 84.12 37 ALA B O 1
ATOM 1210 N N . LEU B 1 38 ? 5.66 -8.539 -1.162 1 84.31 38 LEU B N 1
ATOM 1211 C CA . LEU B 1 38 ? 7.082 -8.219 -1.257 1 84.31 38 LEU B CA 1
ATOM 1212 C C . LEU B 1 38 ? 7.934 -9.359 -0.716 1 84.31 38 LEU B C 1
ATOM 1214 O O . LEU B 1 38 ? 7.855 -9.695 0.469 1 84.31 38 LEU B O 1
ATOM 1218 N N . SER B 1 39 ? 8.773 -9.828 -1.606 1 84.38 39 SER B N 1
ATOM 1219 C CA . SER B 1 39 ? 9.68 -10.898 -1.207 1 84.38 39 SER B CA 1
ATOM 1220 C C . SER B 1 39 ? 8.938 -11.984 -0.433 1 84.38 39 SER B C 1
ATOM 1222 O O . SER B 1 39 ? 9.367 -12.391 0.647 1 84.38 39 SER B O 1
ATOM 1224 N N . CYS B 1 40 ? 7.883 -12.422 -1.041 1 81.94 40 CYS B N 1
ATOM 1225 C CA . CYS B 1 40 ? 7.023 -13.422 -0.41 1 81.94 40 CYS B CA 1
ATOM 1226 C C . CYS B 1 40 ? 7.102 -14.75 -1.151 1 81.94 40 CYS B C 1
ATOM 1228 O O . CYS B 1 40 ? 7.445 -14.789 -2.334 1 81.94 40 CYS B O 1
ATOM 1230 N N . TRP B 1 41 ? 6.824 -15.789 -0.34 1 81.06 41 TRP B N 1
ATOM 1231 C CA . TRP B 1 41 ? 6.742 -17.109 -0.945 1 81.06 41 TRP B CA 1
ATOM 1232 C C . TRP B 1 41 ? 5.645 -17.938 -0.291 1 81.06 41 TRP B C 1
ATOM 1234 O O . TRP B 1 41 ? 5.293 -17.719 0.87 1 81.06 41 TRP B O 1
ATOM 1244 N N . LEU B 1 42 ? 4.969 -18.734 -1.066 1 78.94 42 LEU B N 1
ATOM 1245 C CA . LEU B 1 42 ? 4.012 -19.719 -0.573 1 78.94 42 LEU B CA 1
ATOM 1246 C C . LEU B 1 42 ? 4.695 -21.062 -0.323 1 78.94 42 LEU B C 1
ATOM 1248 O O . LEU B 1 42 ? 5.445 -21.547 -1.172 1 78.94 42 LEU B O 1
ATOM 1252 N N . PRO B 1 43 ? 4.344 -21.594 0.941 1 74.25 43 PRO B N 1
ATOM 1253 C CA . PRO B 1 43 ? 4.871 -22.953 1.108 1 74.25 43 PRO B CA 1
ATOM 1254 C C . PRO B 1 43 ? 4.27 -23.938 0.119 1 74.25 43 PRO B C 1
ATOM 1256 O O . PRO B 1 43 ? 3.047 -24.016 -0.02 1 74.25 43 PRO B O 1
ATOM 1259 N N . LEU B 1 44 ? 5.055 -24.438 -0.755 1 64.25 44 LEU B N 1
ATOM 1260 C CA . LEU B 1 44 ? 4.605 -25.297 -1.849 1 64.25 44 LEU B CA 1
ATOM 1261 C C . LEU B 1 44 ? 4.02 -26.594 -1.313 1 64.25 44 LEU B C 1
ATOM 1263 O O . LEU B 1 44 ? 3.223 -27.25 -1.994 1 64.25 44 LEU B O 1
ATOM 1267 N N . HIS B 1 45 ? 4.312 -26.922 -0.234 1 61.84 45 HIS B N 1
ATOM 1268 C CA . HIS B 1 45 ? 3.828 -28.219 0.228 1 61.84 45 HIS B CA 1
ATOM 1269 C C . HIS B 1 45 ? 2.424 -28.094 0.81 1 61.84 45 HIS B C 1
ATOM 1271 O O . HIS B 1 45 ? 1.786 -29.109 1.107 1 61.84 45 HIS B O 1
ATOM 1277 N N . LYS B 1 46 ? 2.135 -26.969 1.103 1 59.47 46 LYS B N 1
ATOM 1278 C CA . LYS B 1 46 ? 0.804 -26.844 1.689 1 59.47 46 LYS B CA 1
ATOM 1279 C C . LYS B 1 46 ? -0.264 -26.719 0.607 1 59.47 46 LYS B C 1
ATOM 1281 O O . LYS B 1 46 ? -0.02 -26.125 -0.447 1 59.47 46 LYS B O 1
ATOM 1286 N N . ALA B 1 47 ? -1.225 -27.625 0.698 1 58.69 47 ALA B N 1
ATOM 1287 C CA . ALA B 1 47 ? -2.391 -27.547 -0.178 1 58.69 47 ALA B CA 1
ATOM 1288 C C . ALA B 1 47 ? -3.012 -26.156 -0.147 1 58.69 47 ALA B C 1
ATOM 1290 O O . ALA B 1 47 ? -3.154 -25.562 0.921 1 58.69 47 ALA B O 1
ATOM 1291 N N . PHE B 1 48 ? -2.791 -25.406 -1.3 1 65.06 48 PHE B N 1
ATOM 1292 C CA . PHE B 1 48 ? -3.574 -24.172 -1.409 1 65.06 48 PHE B CA 1
ATOM 1293 C C . PHE B 1 48 ? -5.066 -24.469 -1.351 1 65.06 48 PHE B C 1
ATOM 1295 O O . PHE B 1 48 ? -5.539 -25.422 -1.983 1 65.06 48 PHE B O 1
ATOM 1302 N N . PRO B 1 49 ? -5.594 -23.891 -0.386 1 59.53 49 PRO B N 1
ATOM 1303 C CA . PRO B 1 49 ? -7.012 -24.219 -0.231 1 59.53 49 PRO B CA 1
ATOM 1304 C C . PRO B 1 49 ? -7.797 -24.094 -1.535 1 59.53 49 PRO B C 1
ATOM 1306 O O . PRO B 1 49 ? -7.555 -23.156 -2.311 1 59.53 49 PRO B O 1
ATOM 1309 N N . GLN B 1 50 ? -8.461 -25.156 -1.892 1 60.69 50 GLN B N 1
ATOM 1310 C CA . GLN B 1 50 ? -9.445 -25.141 -2.965 1 60.69 50 GLN B CA 1
ATOM 1311 C C . GLN B 1 50 ? -10.344 -23.922 -2.873 1 60.69 50 GLN B C 1
ATOM 1313 O O . GLN B 1 50 ? -10.867 -23.453 -3.887 1 60.69 50 GLN B O 1
ATOM 1318 N N . ALA B 1 51 ? -10.508 -23.531 -1.693 1 58.19 51 ALA B N 1
ATOM 1319 C CA . ALA B 1 51 ? -11.383 -22.391 -1.431 1 58.19 51 ALA B CA 1
ATOM 1320 C C . ALA B 1 51 ? -10.914 -21.141 -2.184 1 58.19 51 ALA B C 1
ATOM 1322 O O . ALA B 1 51 ? -11.719 -20.281 -2.549 1 58.19 51 ALA B O 1
ATOM 1323 N N . ALA B 1 52 ? -9.672 -21.156 -2.566 1 63.22 52 ALA B N 1
ATOM 1324 C CA . ALA B 1 52 ? -9.18 -19.969 -3.268 1 63.22 52 ALA B CA 1
ATOM 1325 C C . ALA B 1 52 ? -9.695 -19.938 -4.703 1 63.22 52 ALA B C 1
ATOM 1327 O O . ALA B 1 52 ? -10.047 -18.859 -5.211 1 63.22 52 ALA B O 1
ATOM 1328 N N . SER B 1 53 ? -9.781 -21.094 -5.258 1 67.06 53 SER B N 1
ATOM 1329 C CA . SER B 1 53 ? -10.195 -21.125 -6.656 1 67.06 53 SER B CA 1
ATOM 1330 C C . SER B 1 53 ? -11.672 -20.766 -6.805 1 67.06 53 SER B C 1
ATOM 1332 O O . SER B 1 53 ? -12.094 -20.281 -7.852 1 67.06 53 SER B O 1
ATOM 1334 N N . ASN B 1 54 ? -12.352 -20.906 -5.762 1 70.19 54 ASN B N 1
ATOM 1335 C CA . ASN B 1 54 ? -13.773 -20.594 -5.793 1 70.19 54 ASN B CA 1
ATOM 1336 C C . ASN B 1 54 ? -14.125 -19.453 -4.84 1 70.19 54 ASN B C 1
ATOM 1338 O O . ASN B 1 54 ? -15.297 -19.203 -4.57 1 70.19 54 ASN B O 1
ATOM 1342 N N . GLY B 1 55 ? -13.133 -18.922 -4.469 1 74.81 55 GLY B N 1
ATOM 1343 C CA . GLY B 1 55 ? -13.367 -17.906 -3.445 1 74.81 55 GLY B CA 1
ATOM 1344 C C . GLY B 1 55 ? -13.734 -16.547 -4.016 1 74.81 55 GLY B C 1
ATOM 1345 O O . GLY B 1 55 ? -13.68 -16.344 -5.23 1 74.81 55 GLY B O 1
ATOM 1346 N N . ILE B 1 56 ? -14.219 -15.703 -3.199 1 77.69 56 ILE B N 1
ATOM 1347 C CA . ILE B 1 56 ? -14.688 -14.375 -3.584 1 77.69 56 ILE B CA 1
ATOM 1348 C C . ILE B 1 56 ? -13.516 -13.539 -4.094 1 77.69 56 ILE B C 1
ATOM 1350 O O . ILE B 1 56 ? -13.711 -12.555 -4.805 1 77.69 56 ILE B O 1
ATOM 1354 N N . ASN B 1 57 ? -12.297 -14.031 -3.883 1 80.31 57 ASN B N 1
ATOM 1355 C CA . ASN B 1 57 ? -11.125 -13.25 -4.273 1 80.31 57 ASN B CA 1
ATOM 1356 C C . ASN B 1 57 ? -10.422 -13.867 -5.484 1 80.31 57 ASN B C 1
ATOM 1358 O O . ASN B 1 57 ? -9.234 -13.617 -5.711 1 80.31 57 ASN B O 1
ATOM 1362 N N . LYS B 1 58 ? -11.07 -14.594 -6.27 1 82.5 58 LYS B N 1
ATOM 1363 C CA . LYS B 1 58 ? -10.484 -15.234 -7.441 1 82.5 58 LYS B CA 1
ATOM 1364 C C . LYS B 1 58 ? -10.055 -14.195 -8.477 1 82.5 58 LYS B C 1
ATOM 1366 O O . LYS B 1 58 ? -9.227 -14.492 -9.344 1 82.5 58 LYS B O 1
ATOM 1371 N N . ASP B 1 59 ? -10.609 -13 -8.391 1 83.81 59 ASP B N 1
ATOM 1372 C CA . ASP B 1 59 ? -10.281 -11.961 -9.367 1 83.81 59 ASP B CA 1
ATOM 1373 C C . ASP B 1 59 ? -9.461 -10.844 -8.727 1 83.81 59 ASP B C 1
ATOM 1375 O O . ASP B 1 59 ? -9.406 -9.734 -9.25 1 83.81 59 ASP B O 1
ATOM 1379 N N . ILE B 1 60 ? -8.891 -11.156 -7.723 1 84.62 60 ILE B N 1
ATOM 1380 C CA . ILE B 1 60 ? -8.055 -10.164 -7.047 1 84.62 60 ILE B CA 1
ATOM 1381 C C . ILE B 1 60 ? -6.805 -9.891 -7.875 1 84.62 60 ILE B C 1
ATOM 1383 O O . ILE B 1 60 ? -6.27 -10.797 -8.523 1 84.62 60 ILE B O 1
ATOM 1387 N N . THR B 1 61 ? -6.359 -8.609 -7.836 1 88.12 61 THR B N 1
ATOM 1388 C CA . THR B 1 61 ? -5.105 -8.266 -8.492 1 88.12 61 THR B CA 1
ATOM 1389 C C . THR B 1 61 ? -3.928 -8.43 -7.539 1 88.12 61 THR B C 1
ATOM 1391 O O . THR B 1 61 ? -3.963 -7.938 -6.41 1 88.12 61 THR B O 1
ATOM 1394 N N . ILE B 1 62 ? -2.906 -9.18 -8.008 1 87.88 62 ILE B N 1
ATOM 1395 C CA . ILE B 1 62 ? -1.744 -9.414 -7.16 1 87.88 62 ILE B CA 1
ATOM 1396 C C . ILE B 1 62 ? -0.489 -8.875 -7.84 1 87.88 62 ILE B C 1
ATOM 1398 O O . ILE B 1 62 ? -0.216 -9.195 -9 1 87.88 62 ILE B O 1
ATOM 1402 N N . LEU B 1 63 ? 0.209 -8.047 -7.121 1 90.19 63 LEU B N 1
ATOM 1403 C CA . LEU B 1 63 ? 1.544 -7.605 -7.516 1 90.19 63 LEU B CA 1
ATOM 1404 C C . LEU B 1 63 ? 2.605 -8.195 -6.594 1 90.19 63 LEU B C 1
ATOM 1406 O O . LEU B 1 63 ? 2.658 -7.863 -5.406 1 90.19 63 LEU B O 1
ATOM 1410 N N . GLN B 1 64 ? 3.424 -9.086 -7.176 1 89.62 64 GLN B N 1
ATOM 1411 C CA . GLN B 1 64 ? 4.57 -9.625 -6.453 1 89.62 64 GLN B CA 1
ATOM 1412 C C . GLN B 1 64 ? 5.855 -8.906 -6.848 1 89.62 64 GLN B C 1
ATOM 1414 O O . GLN B 1 64 ? 6.172 -8.789 -8.031 1 89.62 64 GLN B O 1
ATOM 1419 N N . CYS B 1 65 ? 6.52 -8.422 -5.855 1 89.5 65 CYS B N 1
ATOM 1420 C CA . CYS B 1 65 ? 7.844 -7.848 -6.07 1 89.5 65 CYS B CA 1
ATOM 1421 C C . CYS B 1 65 ? 8.914 -8.656 -5.34 1 89.5 65 CYS B C 1
ATOM 1423 O O . CYS B 1 65 ? 8.742 -8.992 -4.168 1 89.5 65 CYS B O 1
ATOM 1425 N N . HIS B 1 66 ? 9.992 -8.883 -6.062 1 90.62 66 HIS B N 1
ATOM 1426 C CA . HIS B 1 66 ? 11.016 -9.734 -5.477 1 90.62 66 HIS B CA 1
ATOM 1427 C C . HIS B 1 66 ? 12.406 -9.336 -5.965 1 90.62 66 HIS B C 1
ATOM 1429 O O . HIS B 1 66 ? 12.617 -9.156 -7.164 1 90.62 66 HIS B O 1
ATOM 1435 N N . GLY B 1 67 ? 13.32 -9.188 -5.02 1 90.44 67 GLY B N 1
ATOM 1436 C CA . GLY B 1 67 ? 14.711 -8.945 -5.391 1 90.44 67 GLY B CA 1
ATOM 1437 C C . GLY B 1 67 ? 15.398 -10.18 -5.945 1 90.44 67 GLY B C 1
ATOM 1438 O O . GLY B 1 67 ? 15.242 -11.281 -5.41 1 90.44 67 GLY B O 1
ATOM 1439 N N . GLU B 1 68 ? 16.188 -9.977 -6.902 1 93.94 68 GLU B N 1
ATO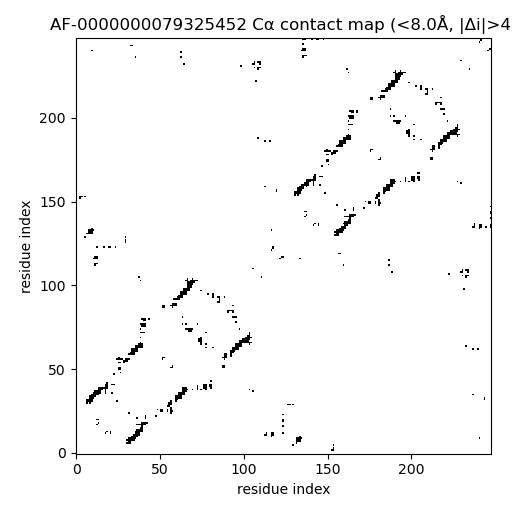M 1440 C CA . GLU B 1 68 ? 16.859 -11.109 -7.539 1 93.94 68 GLU B CA 1
ATOM 1441 C C . GLU B 1 68 ? 18.031 -11.594 -6.707 1 93.94 68 GLU B C 1
ATOM 1443 O O . GLU B 1 68 ? 18.5 -12.719 -6.879 1 93.94 68 GLU B O 1
ATOM 1448 N N . MET B 1 69 ? 18.516 -10.773 -5.852 1 90.81 69 MET B N 1
ATOM 1449 C CA . MET B 1 69 ? 19.656 -11.141 -5.008 1 90.81 69 MET B CA 1
ATOM 1450 C C . MET B 1 69 ? 19.219 -11.312 -3.557 1 90.81 69 MET B C 1
ATOM 1452 O O . MET B 1 69 ? 20 -11.102 -2.635 1 90.81 69 MET B O 1
ATOM 1456 N N . ASP B 1 70 ? 17.953 -11.609 -3.404 1 88.06 70 ASP B N 1
ATOM 1457 C CA . ASP B 1 70 ? 17.438 -11.836 -2.062 1 88.06 70 ASP B CA 1
ATOM 1458 C C . ASP B 1 70 ? 18.078 -13.078 -1.428 1 88.06 70 ASP B C 1
ATOM 1460 O O . ASP B 1 70 ? 17.812 -14.203 -1.859 1 88.06 70 ASP B O 1
ATOM 1464 N N . PRO B 1 71 ? 18.844 -12.914 -0.435 1 87.5 71 PRO B N 1
ATOM 1465 C CA . PRO B 1 71 ? 19.5 -14.07 0.166 1 87.5 71 PRO B CA 1
ATOM 1466 C C . PRO B 1 71 ? 18.609 -14.828 1.139 1 87.5 71 PRO B C 1
ATOM 1468 O O . PRO B 1 71 ? 18.875 -15.984 1.472 1 87.5 71 PRO B O 1
ATOM 1471 N N . MET B 1 72 ? 17.531 -14.266 1.684 1 84.19 72 MET B N 1
ATOM 1472 C CA . MET B 1 72 ? 16.641 -14.875 2.672 1 84.19 72 MET B CA 1
ATOM 1473 C C . MET B 1 72 ? 15.586 -15.734 1.994 1 84.19 72 MET B C 1
ATOM 1475 O O . MET B 1 72 ? 15.281 -16.844 2.455 1 84.19 72 MET B O 1
ATOM 1479 N N . ILE B 1 73 ? 14.992 -15.156 0.979 1 85.5 73 ILE B N 1
ATOM 1480 C CA . ILE B 1 73 ? 14.023 -15.852 0.143 1 85.5 73 ILE B CA 1
ATOM 1481 C C . ILE B 1 73 ? 14.453 -15.781 -1.319 1 85.5 73 ILE B C 1
ATOM 1483 O O . ILE B 1 73 ? 14.164 -14.797 -2.01 1 85.5 73 ILE B O 1
ATOM 1487 N N . PRO B 1 74 ? 15.141 -16.844 -1.69 1 90.75 74 PRO B N 1
ATOM 1488 C CA . PRO B 1 74 ? 15.602 -16.828 -3.08 1 90.75 74 PRO B CA 1
ATOM 1489 C C . PRO B 1 74 ? 14.469 -16.562 -4.07 1 90.75 74 PRO B C 1
ATOM 1491 O O . PRO B 1 74 ? 13.352 -17.047 -3.885 1 90.75 74 PRO B O 1
ATOM 1494 N N . VAL B 1 75 ? 14.789 -15.75 -5.145 1 92.31 75 VAL B N 1
ATOM 1495 C CA . VAL B 1 75 ? 13.812 -15.258 -6.105 1 92.31 75 VAL B CA 1
ATOM 1496 C C . VAL B 1 75 ? 13.07 -16.438 -6.738 1 92.31 75 VAL B C 1
ATOM 1498 O O . VAL B 1 75 ? 11.906 -16.312 -7.117 1 92.31 75 VAL B O 1
ATOM 1501 N N . HIS B 1 76 ? 13.711 -17.578 -6.812 1 94.75 76 HIS B N 1
ATOM 1502 C CA . HIS B 1 76 ? 13.07 -18.75 -7.383 1 94.75 76 HIS B CA 1
ATOM 1503 C C . HIS B 1 76 ? 11.805 -19.109 -6.609 1 94.75 76 HIS B C 1
ATOM 1505 O O . HIS B 1 76 ? 10.828 -19.594 -7.195 1 94.75 76 HIS B O 1
ATOM 1511 N N . PHE B 1 77 ? 11.758 -18.938 -5.359 1 89.38 77 PHE B N 1
ATOM 1512 C CA . PHE B 1 77 ? 10.57 -19.219 -4.559 1 89.38 77 PHE B CA 1
ATOM 1513 C C . PHE B 1 77 ? 9.453 -18.234 -4.883 1 89.38 77 PHE B C 1
ATOM 1515 O O . PHE B 1 77 ? 8.273 -18.594 -4.859 1 89.38 77 PHE B O 1
ATOM 1522 N N . GLY B 1 78 ? 9.883 -16.984 -5.156 1 90.88 78 GLY B N 1
ATOM 1523 C CA . GLY B 1 78 ? 8.898 -16.031 -5.648 1 90.88 78 GLY B CA 1
ATOM 1524 C C . GLY B 1 78 ? 8.266 -16.453 -6.961 1 90.88 78 GLY B C 1
ATOM 1525 O O . GLY B 1 78 ? 7.055 -16.344 -7.145 1 90.88 78 GLY B O 1
ATOM 1526 N N . ALA B 1 79 ? 9.086 -16.984 -7.777 1 94.19 79 ALA B N 1
ATOM 1527 C CA . ALA B 1 79 ? 8.609 -17.438 -9.078 1 94.19 79 ALA B CA 1
ATOM 1528 C C . ALA B 1 79 ? 7.648 -18.609 -8.922 1 94.19 79 ALA B C 1
ATOM 1530 O O . ALA B 1 79 ? 6.609 -18.672 -9.586 1 94.19 79 ALA B O 1
ATOM 1531 N N . LEU B 1 80 ? 7.938 -19.531 -8.125 1 91.12 80 LEU B N 1
ATOM 1532 C CA . LEU B 1 80 ? 7.07 -20.672 -7.855 1 91.12 80 LEU B CA 1
ATOM 1533 C C . LEU B 1 80 ? 5.742 -20.203 -7.262 1 91.12 80 LEU B C 1
ATOM 1535 O O . LEU B 1 80 ? 4.684 -20.734 -7.617 1 91.12 80 LEU B O 1
ATOM 1539 N N . THR B 1 81 ? 5.824 -19.266 -6.379 1 89.06 81 THR B N 1
ATOM 1540 C CA . THR B 1 81 ? 4.613 -18.688 -5.797 1 89.06 81 THR B CA 1
ATOM 1541 C C . THR B 1 81 ? 3.732 -18.078 -6.879 1 89.06 81 THR B C 1
ATOM 1543 O O . THR B 1 81 ? 2.523 -18.328 -6.914 1 89.06 81 THR B O 1
ATOM 1546 N N . ALA B 1 82 ? 4.41 -17.297 -7.707 1 92 82 ALA B N 1
ATOM 1547 C CA . ALA B 1 82 ? 3.662 -16.672 -8.797 1 92 82 ALA B CA 1
ATOM 1548 C C . ALA B 1 82 ? 2.971 -17.719 -9.656 1 92 82 ALA B C 1
ATOM 1550 O O . ALA B 1 82 ? 1.807 -17.562 -10.031 1 92 82 ALA B O 1
ATOM 1551 N N . LYS B 1 83 ? 3.654 -18.75 -10 1 92.19 83 LYS B N 1
ATOM 1552 C CA . LYS B 1 83 ? 3.09 -19.828 -10.789 1 92.19 83 LYS B CA 1
ATOM 1553 C C . LYS B 1 83 ? 1.881 -20.453 -10.094 1 92.19 83 LYS B C 1
ATOM 1555 O O . LYS B 1 83 ? 0.847 -20.688 -10.727 1 92.19 83 LYS B O 1
ATOM 1560 N N . LYS B 1 84 ? 2.029 -20.672 -8.828 1 88.12 84 LYS B N 1
ATOM 1561 C CA . LYS B 1 84 ? 0.929 -21.234 -8.055 1 88.12 84 LYS B CA 1
ATOM 1562 C C . LYS B 1 84 ? -0.271 -20.297 -8.031 1 88.12 84 LYS B C 1
ATOM 1564 O O . LYS B 1 84 ? -1.411 -20.734 -8.211 1 88.12 84 LYS B O 1
ATOM 1569 N N . LEU B 1 85 ? -0.029 -19.094 -7.773 1 88.56 85 LEU B N 1
ATOM 1570 C CA . LEU B 1 85 ? -1.104 -18.109 -7.73 1 88.56 85 LEU B CA 1
ATOM 1571 C C . LEU B 1 85 ? -1.846 -18.047 -9.062 1 88.56 85 LEU B C 1
ATOM 1573 O O . LEU B 1 85 ? -3.076 -17.969 -9.086 1 88.56 85 LEU B O 1
ATOM 1577 N N . LYS B 1 86 ? -1.056 -18.109 -10.117 1 91.19 86 LYS B N 1
ATOM 1578 C CA . LYS B 1 86 ? -1.646 -18.031 -11.453 1 91.19 86 LYS B CA 1
ATOM 1579 C C . LYS B 1 86 ? -2.52 -19.25 -11.727 1 91.19 86 LYS B C 1
ATOM 1581 O O . LYS B 1 86 ? -3.357 -19.234 -12.633 1 91.19 86 LYS B O 1
ATOM 1586 N N . SER B 1 87 ? -2.365 -20.234 -10.938 1 87.94 87 SER B N 1
ATOM 1587 C CA . SER B 1 87 ? -3.16 -21.438 -11.133 1 87.94 87 SER B CA 1
ATOM 1588 C C . SER B 1 87 ? -4.477 -21.359 -10.375 1 87.94 87 SER B C 1
ATOM 1590 O O . SER B 1 87 ? -5.402 -22.125 -10.648 1 87.94 87 SER B O 1
ATOM 1592 N N . VAL B 1 88 ? -4.621 -20.469 -9.453 1 84.56 88 VAL B N 1
ATOM 1593 C CA . VAL B 1 88 ? -5.809 -20.484 -8.609 1 84.56 88 VAL B CA 1
ATOM 1594 C C . VAL B 1 88 ? -6.594 -19.188 -8.797 1 84.56 88 VAL B C 1
ATOM 1596 O O . VAL B 1 88 ? -7.777 -19.109 -8.453 1 84.56 88 VAL B O 1
ATOM 1599 N N . ILE B 1 89 ? -5.914 -18.234 -9.25 1 85.19 89 ILE B N 1
ATOM 1600 C CA . ILE B 1 89 ? -6.582 -16.969 -9.562 1 85.19 89 ILE B CA 1
ATOM 1601 C C . ILE B 1 89 ? -6.41 -16.656 -11.047 1 85.19 89 ILE B C 1
ATOM 1603 O O . ILE B 1 89 ? -5.617 -17.297 -11.742 1 85.19 89 ILE B O 1
ATOM 1607 N N . THR B 1 90 ? -7.258 -15.742 -11.492 1 87.12 90 THR B N 1
ATOM 1608 C CA . THR B 1 90 ? -7.133 -15.336 -12.891 1 87.12 90 THR B CA 1
ATOM 1609 C C . THR B 1 90 ? -5.703 -14.891 -13.195 1 87.12 90 THR B C 1
ATOM 1611 O O . THR B 1 90 ? -5.188 -13.961 -12.57 1 87.12 90 THR B O 1
ATOM 1614 N N . SER B 1 91 ? -5.09 -15.547 -14.172 1 89.06 91 SER B N 1
ATOM 1615 C CA . SER B 1 91 ? -3.654 -15.438 -14.414 1 89.06 91 SER B CA 1
ATOM 1616 C C . SER B 1 91 ? -3.258 -14.008 -14.766 1 89.06 91 SER B C 1
ATOM 1618 O O . SER B 1 91 ? -2.188 -13.539 -14.375 1 89.06 91 SER B O 1
ATOM 1620 N N . THR B 1 92 ? -4.082 -13.25 -15.469 1 92.56 92 THR B N 1
ATOM 1621 C CA . THR B 1 92 ? -3.768 -11.898 -15.906 1 92.56 92 THR B CA 1
ATOM 1622 C C . THR B 1 92 ? -3.789 -10.93 -14.727 1 92.56 92 THR B C 1
ATOM 1624 O O . THR B 1 92 ? -3.34 -9.789 -14.844 1 92.56 92 THR B O 1
ATOM 1627 N N . LYS B 1 93 ? -4.219 -11.484 -13.633 1 91.94 93 LYS B N 1
ATOM 1628 C CA . LYS B 1 93 ? -4.324 -10.641 -12.445 1 91.94 93 LYS B CA 1
ATOM 1629 C C . LYS B 1 93 ? -3.092 -10.789 -11.555 1 91.94 93 LYS B C 1
ATOM 1631 O O . LYS B 1 93 ? -2.967 -10.094 -10.539 1 91.94 93 LYS B O 1
ATOM 1636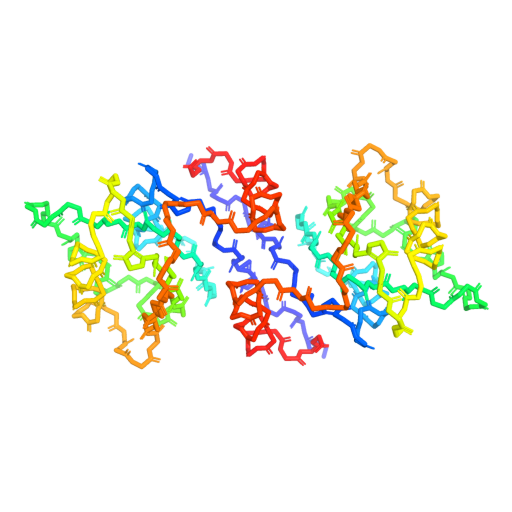 N N . VAL B 1 94 ? -2.189 -11.617 -11.93 1 92.81 94 VAL B N 1
ATOM 1637 C CA . VAL B 1 94 ? -0.98 -11.844 -11.141 1 92.81 94 VAL B CA 1
ATOM 1638 C C . VAL B 1 94 ? 0.231 -11.281 -11.883 1 92.81 94 VAL B C 1
ATOM 1640 O O . VAL B 1 94 ? 0.541 -11.711 -12.992 1 92.81 94 VAL B O 1
ATOM 1643 N N . GLN B 1 95 ? 0.83 -10.297 -11.266 1 94.81 95 GLN B N 1
ATOM 1644 C CA . GLN B 1 95 ? 2.068 -9.734 -11.789 1 94.81 95 GLN B CA 1
ATOM 1645 C C . GLN B 1 95 ? 3.25 -10.062 -10.883 1 94.81 95 GLN B C 1
ATOM 1647 O O . GLN B 1 95 ? 3.191 -9.844 -9.672 1 94.81 95 GLN B O 1
ATOM 1652 N N . PHE B 1 96 ? 4.254 -10.625 -11.5 1 94.62 96 PHE B N 1
ATOM 1653 C CA . PHE B 1 96 ? 5.5 -10.906 -10.797 1 94.62 96 PHE B CA 1
ATOM 1654 C C . PHE B 1 96 ? 6.633 -10.047 -11.344 1 94.62 96 PHE B C 1
ATOM 1656 O O . PHE B 1 96 ? 7.055 -10.227 -12.492 1 94.62 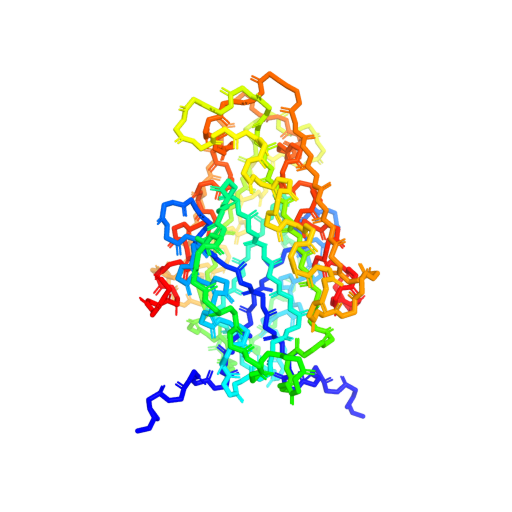96 PHE B O 1
ATOM 1663 N N . LYS B 1 97 ? 7.09 -9.172 -10.578 1 94.69 97 LYS B N 1
ATOM 1664 C CA . LYS B 1 97 ? 8.18 -8.273 -10.953 1 94.69 97 LYS B CA 1
ATOM 1665 C C . LYS B 1 97 ? 9.438 -8.562 -10.141 1 94.69 97 LYS B C 1
ATOM 1667 O O . LYS B 1 97 ? 9.375 -8.625 -8.906 1 94.69 97 LYS B O 1
ATOM 1672 N N . THR B 1 98 ? 10.5 -8.711 -10.797 1 94.94 98 THR B N 1
ATOM 1673 C CA . THR B 1 98 ? 11.781 -8.914 -10.125 1 94.94 98 THR B CA 1
ATOM 1674 C C . THR B 1 98 ? 12.703 -7.723 -10.359 1 94.94 98 THR B C 1
ATOM 1676 O O . THR B 1 98 ? 12.57 -7.008 -11.359 1 94.94 98 THR B O 1
ATOM 1679 N N . TYR B 1 99 ? 13.617 -7.52 -9.453 1 91.88 99 TYR B N 1
ATOM 1680 C CA . TYR B 1 99 ? 14.5 -6.359 -9.477 1 91.88 99 TYR B CA 1
ATOM 1681 C C . TYR B 1 99 ? 15.961 -6.781 -9.375 1 91.88 99 TYR B C 1
ATOM 1683 O O . TYR B 1 99 ? 16.422 -7.211 -8.312 1 91.88 99 TYR B O 1
ATOM 1691 N N . PRO B 1 100 ? 16.672 -6.578 -10.438 1 92 100 PRO B N 1
ATOM 1692 C CA . PRO B 1 100 ? 18.078 -6.984 -10.461 1 92 100 PRO B CA 1
ATOM 1693 C C . PRO B 1 100 ? 18.906 -6.285 -9.391 1 92 100 PRO B C 1
ATOM 1695 O O . PRO B 1 100 ? 18.781 -5.07 -9.203 1 92 100 PRO B O 1
ATOM 1698 N N . GLY B 1 101 ? 19.719 -7.086 -8.688 1 87.56 101 GLY B N 1
ATOM 1699 C CA . GLY B 1 101 ? 20.672 -6.531 -7.727 1 87.56 101 GLY B CA 1
ATOM 1700 C C . GLY B 1 101 ? 20.031 -6.18 -6.395 1 87.56 101 GLY B C 1
ATOM 1701 O O . GLY B 1 101 ? 20.703 -5.762 -5.461 1 87.56 101 GLY B O 1
ATOM 1702 N N . MET B 1 102 ? 18.75 -6.211 -6.344 1 84.25 102 MET B N 1
ATOM 1703 C CA . MET B 1 102 ? 18.062 -5.891 -5.102 1 84.25 102 MET B CA 1
ATOM 1704 C C . MET B 1 102 ? 18.031 -7.094 -4.164 1 84.25 102 MET B C 1
ATOM 1706 O O . MET B 1 102 ? 17.828 -8.227 -4.605 1 84.25 102 MET B O 1
ATOM 1710 N N . MET B 1 103 ? 18.422 -6.82 -2.918 1 80.31 103 MET B N 1
ATOM 1711 C CA . MET B 1 103 ? 18.406 -7.855 -1.887 1 80.31 103 MET B CA 1
ATOM 1712 C C . MET B 1 103 ? 17.016 -7.996 -1.274 1 80.31 103 MET B C 1
ATOM 1714 O O . MET B 1 103 ? 16.016 -7.73 -1.936 1 80.31 103 MET B O 1
ATOM 1718 N N . HIS B 1 104 ? 16.953 -8.609 -0.019 1 68.5 104 HIS B N 1
ATOM 1719 C CA . HIS B 1 104 ? 15.664 -8.805 0.646 1 68.5 104 HIS B CA 1
ATOM 1720 C C . HIS B 1 104 ? 15 -7.473 0.968 1 68.5 104 HIS B C 1
ATOM 1722 O O . HIS B 1 104 ? 13.773 -7.395 1.059 1 68.5 104 HIS B O 1
ATOM 1728 N N . SER B 1 105 ? 15.906 -6.469 0.853 1 61.12 105 SER B N 1
ATOM 1729 C CA . SER B 1 105 ? 15.445 -5.188 1.373 1 61.12 105 SER B CA 1
ATOM 1730 C C . SER B 1 105 ? 14.609 -4.438 0.338 1 61.12 105 SER B C 1
ATOM 1732 O O . SER B 1 105 ? 14.93 -4.461 -0.854 1 61.12 105 SER B O 1
ATOM 1734 N N . SER B 1 106 ? 13.43 -4.008 0.867 1 69.94 106 SER B N 1
ATOM 1735 C CA . SER B 1 106 ? 12.664 -3.027 0.108 1 69.94 106 SER B CA 1
ATOM 1736 C C . SER B 1 106 ? 13.203 -1.618 0.316 1 69.94 106 SER B C 1
ATOM 1738 O O . SER B 1 106 ? 13.984 -1.377 1.242 1 69.94 106 SER B O 1
ATOM 1740 N N . CYS B 1 107 ? 13.125 -0.769 -0.685 1 78.38 107 CYS B N 1
ATOM 1741 C CA . CYS B 1 107 ? 13.523 0.621 -0.497 1 78.38 107 CYS B CA 1
ATOM 1742 C C . CYS B 1 107 ? 12.836 1.226 0.721 1 78.38 107 CYS B C 1
ATOM 1744 O O . CYS B 1 107 ? 11.828 0.699 1.196 1 78.38 107 CYS B O 1
ATOM 1746 N N . PRO B 1 108 ? 13.492 2.26 1.341 1 82.38 108 PRO B N 1
ATOM 1747 C CA . PRO B 1 108 ? 12.961 2.854 2.572 1 82.38 108 PRO B CA 1
ATOM 1748 C C . PRO B 1 108 ? 11.492 3.25 2.453 1 82.38 108 PRO B C 1
ATOM 1750 O O . PRO B 1 108 ? 10.727 3.094 3.41 1 82.38 108 PRO B O 1
ATOM 1753 N N . GLN B 1 109 ? 11.023 3.719 1.366 1 82.62 109 GLN B N 1
ATOM 1754 C CA . GLN B 1 109 ? 9.625 4.086 1.177 1 82.62 109 GLN B CA 1
ATOM 1755 C C . GLN B 1 109 ? 8.711 2.873 1.329 1 82.62 109 GLN B C 1
ATOM 1757 O O . GLN B 1 109 ? 7.684 2.945 2.002 1 82.62 109 GLN B O 1
ATOM 1762 N N . MET B 1 110 ? 9.172 1.879 0.722 1 82.44 110 MET B N 1
ATOM 1763 C CA . MET B 1 110 ? 8.367 0.661 0.768 1 82.44 110 MET B CA 1
ATOM 1764 C C . MET B 1 110 ? 8.32 0.092 2.182 1 82.44 110 MET B C 1
ATOM 1766 O O . MET B 1 110 ? 7.301 -0.46 2.6 1 82.44 110 MET B O 1
ATOM 1770 N N . MET B 1 111 ? 9.398 0.205 2.881 1 82.75 111 MET B N 1
ATOM 1771 C CA . MET B 1 111 ? 9.406 -0.253 4.266 1 82.75 111 MET B CA 1
ATOM 1772 C C . MET B 1 111 ? 8.43 0.556 5.113 1 82.75 111 MET B C 1
ATOM 1774 O O . MET B 1 111 ? 7.762 0.008 5.988 1 82.75 111 MET B O 1
ATOM 1778 N N . ALA B 1 112 ? 8.383 1.799 4.902 1 84.06 112 ALA B N 1
ATOM 1779 C CA . ALA B 1 112 ? 7.43 2.645 5.621 1 84.06 112 ALA B CA 1
ATOM 1780 C C . ALA B 1 112 ? 5.992 2.258 5.289 1 84.06 112 ALA B C 1
ATOM 1782 O O . ALA B 1 112 ? 5.133 2.229 6.172 1 84.06 112 ALA B O 1
ATOM 1783 N N . VAL B 1 113 ? 5.742 1.993 4.086 1 81.81 113 VAL B N 1
ATOM 1784 C CA . VAL B 1 113 ? 4.414 1.559 3.66 1 81.81 113 VAL B CA 1
ATOM 1785 C C . VAL B 1 113 ? 4.059 0.2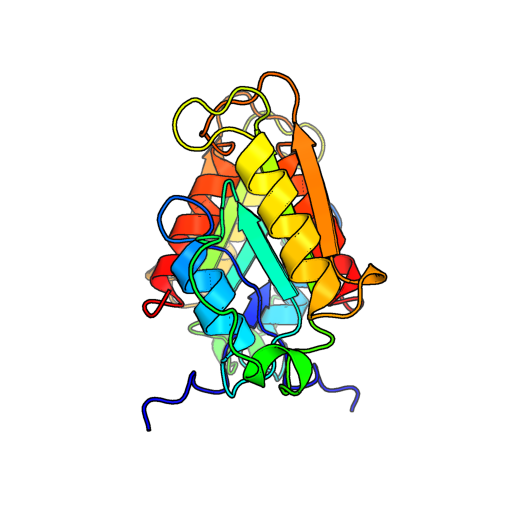38 4.34 1 81.81 113 VAL B C 1
ATOM 1787 O O . VAL B 1 113 ? 2.936 0.06 4.812 1 81.81 113 VAL B O 1
ATOM 1790 N N . LYS B 1 114 ? 4.969 -0.617 4.309 1 79.25 114 LYS B N 1
ATOM 1791 C CA . LYS B 1 114 ? 4.754 -1.9 4.969 1 79.25 114 LYS B CA 1
ATOM 1792 C C . LYS B 1 114 ? 4.367 -1.707 6.434 1 79.25 114 LYS B C 1
ATOM 1794 O O . LYS B 1 114 ? 3.426 -2.334 6.922 1 79.25 114 LYS B O 1
ATOM 1799 N N . GLU B 1 115 ? 5.109 -0.96 7.133 1 82.56 115 GLU B N 1
ATOM 1800 C CA . GLU B 1 115 ? 4.832 -0.702 8.547 1 82.56 115 GLU B CA 1
ATOM 1801 C C . GLU B 1 115 ? 3.432 -0.123 8.734 1 82.56 115 GLU B C 1
ATOM 1803 O O . GLU B 1 115 ? 2.727 -0.485 9.68 1 82.56 115 GLU B O 1
ATOM 1808 N N . LEU B 1 116 ? 3.082 0.742 7.91 1 82.38 116 LEU B N 1
ATOM 1809 C CA . LEU B 1 116 ? 1.751 1.337 7.973 1 82.38 116 LEU B CA 1
ATOM 1810 C C . LEU B 1 116 ? 0.672 0.273 7.801 1 82.38 116 LEU B C 1
ATOM 1812 O O . LEU B 1 116 ? -0.29 0.23 8.57 1 82.38 116 LEU B O 1
ATOM 1816 N N . ILE B 1 117 ? 0.839 -0.514 6.797 1 78.19 117 ILE B N 1
ATOM 1817 C CA . ILE B 1 117 ? -0.151 -1.542 6.5 1 78.19 117 ILE B CA 1
ATOM 1818 C C . ILE B 1 117 ? -0.269 -2.504 7.68 1 78.19 117 ILE B C 1
ATOM 1820 O O . ILE B 1 117 ? -1.374 -2.9 8.055 1 78.19 117 ILE B O 1
ATOM 1824 N N . GLU B 1 118 ? 0.858 -2.91 8.195 1 77.06 118 GLU B N 1
ATOM 1825 C CA . GLU B 1 118 ? 0.852 -3.812 9.344 1 77.06 118 GLU B CA 1
ATOM 1826 C C . GLU B 1 118 ? 0.122 -3.189 10.531 1 77.06 118 GLU B C 1
ATOM 1828 O O . GLU B 1 118 ? -0.531 -3.895 11.305 1 77.06 118 GLU B O 1
ATOM 1833 N N . LYS B 1 119 ? 0.358 -1.951 10.703 1 78.94 119 LYS B N 1
ATOM 1834 C CA . LYS B 1 119 ? -0.326 -1.241 11.781 1 78.94 119 LYS B CA 1
ATOM 1835 C C . LYS B 1 119 ? -1.832 -1.199 11.539 1 78.94 119 LYS B C 1
ATOM 1837 O O . LYS B 1 119 ? -2.619 -1.305 12.484 1 78.94 119 LYS B O 1
ATOM 1842 N N . LEU B 1 120 ? -2.223 -1.01 10.328 1 76.06 120 LEU B N 1
ATOM 1843 C CA . LEU B 1 120 ? -3.631 -0.858 9.984 1 76.06 120 LEU B CA 1
ATOM 1844 C C . LEU B 1 120 ? -4.324 -2.217 9.914 1 76.06 120 LEU B C 1
ATOM 1846 O O . LEU B 1 120 ? -5.52 -2.322 10.18 1 76.06 120 LEU B O 1
ATOM 1850 N N . LEU B 1 121 ? -3.492 -3.164 9.398 1 69.25 121 LEU B N 1
ATOM 1851 C CA . LEU B 1 121 ? -4.012 -4.52 9.273 1 69.25 121 LEU B CA 1
ATOM 1852 C C . LEU B 1 121 ? -3.201 -5.496 10.117 1 69.25 121 LEU B C 1
ATOM 1854 O O . LEU B 1 121 ? -2.426 -6.293 9.586 1 69.25 121 LEU B O 1
ATOM 1858 N N . PRO B 1 122 ? -3.539 -5.496 11.367 1 63 122 PRO B N 1
ATOM 1859 C CA . PRO B 1 122 ? -2.697 -6.289 12.266 1 63 122 PRO B CA 1
ATOM 1860 C C . PRO B 1 122 ? -2.854 -7.793 12.055 1 63 122 PRO B C 1
ATOM 1862 O O . PRO B 1 122 ? -2.018 -8.578 12.508 1 63 122 PRO B O 1
ATOM 1865 N N . TRP B 1 123 ? -3.863 -8.172 11.391 1 59.56 123 TRP B N 1
ATOM 1866 C CA . TRP B 1 123 ? -4.043 -9.609 11.227 1 59.56 123 TRP B CA 1
ATOM 1867 C C . TRP B 1 123 ? -3.133 -10.148 10.125 1 59.56 123 TRP B C 1
ATOM 1869 O O . TRP B 1 123 ? -3.057 -11.359 9.914 1 59.56 123 TRP B O 1
ATOM 1879 N N . ILE B 1 124 ? -2.371 -9.227 9.562 1 56.5 124 ILE B N 1
ATOM 1880 C CA . ILE B 1 124 ? -1.439 -9.695 8.539 1 56.5 124 ILE B CA 1
ATOM 1881 C C . ILE B 1 124 ? -0.076 -9.969 9.172 1 56.5 124 ILE B C 1
ATOM 1883 O O . ILE B 1 124 ? 0.386 -9.203 10.016 1 56.5 124 ILE B O 1
#

Secondary structure (DSSP, 8-state):
-----S--------TTTHH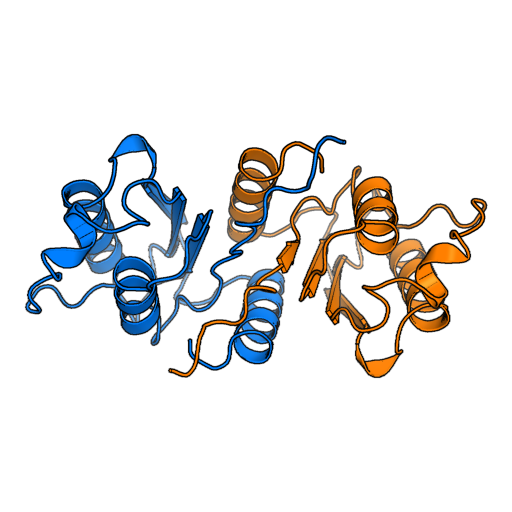HHHHHHHH-SS--SEEEEES----TTS---GGGTTSTTTT-EEEEEEETT-SSS-HHHHHHHHHHHHHHS-GGGEEEEEETT--SPPPHHHHHHHHHHHHH-TT-/-----S---EE---TTTHHHHHHHHHH-SS--SEEEEES----TTS---GGGTTSTTTT-EEEEEEETT-SSS-HHHHHHHHHHHHHHS-GGGEEEEEETT--SPPPHHHHHHHHHHHHH-TT-

Foldseek 3Di:
DPDPPPQAAEAAAADPCNQVRVLCQLQPLHEHAEHEHANHAHDPVDPRPLCSLVDNHLAHAYEYEYECAAPVRHCVRVVVRLVVNVVRHVNVRGHYYYDYPDYSDDPPVSVVVNVVCCVVPVVD/DPDPPPQAAEAADADPCNQVRVLCQLQPLHEHAEYEHANHAHDPVDPRDLCSLVDNHLAHAYEYEYECAAPVRHCVRVVVRLVVNVVRHVNVRGHYYYDYPDYSDDPPVSVVVNVVNCVVVVVD

Solvent-accessible surface area (backbone atoms only — not comparable to full-atom values): 12975 Å² total; per-residue (Å²): 131,88,60,77,65,73,54,41,29,53,41,45,47,12,41,101,47,13,36,57,36,53,53,46,49,36,63,34,92,59,58,40,47,31,35,40,32,36,52,29,44,54,68,80,82,50,80,70,60,69,54,25,56,72,27,82,33,23,75,30,33,34,40,34,40,32,21,59,50,12,80,85,57,46,37,65,44,35,52,53,27,49,57,52,48,38,69,41,27,52,47,91,31,53,43,80,46,73,35,84,82,29,34,76,65,65,52,72,67,48,48,52,48,29,53,50,36,36,69,75,38,64,91,90,129,90,60,76,62,75,60,40,24,55,48,48,39,13,45,100,45,15,36,58,34,53,53,46,51,35,64,33,90,58,59,40,45,29,36,44,33,35,52,31,42,54,68,80,82,51,81,70,61,69,55,24,56,72,26,82,30,23,78,31,32,35,40,34,39,31,21,58,50,11,81,86,57,47,37,66,46,34,50,52,30,49,54,52,46,39,72,40,28,51,48,92,31,52,43,78,46,71,36,83,82,29,35,72,65,66,52,72,67,48,47,53,49,34,53,50,32,35,68,75,39,65,91,82